Protein AF-A0A061JC88-F1 (afdb_monomer_lite)

Radius of gyration: 30.02 Å; chains: 1; bounding box: 53×42×102 Å

pLDDT: mean 79.92, std 14.41, range [41.28, 93.94]

Structure (mmCIF, N/CA/C/O backbone):
data_AF-A0A061JC88-F1
#
_entry.id   AF-A0A061JC88-F1
#
loop_
_atom_site.group_PDB
_atom_site.id
_atom_site.type_symbol
_atom_site.label_atom_id
_atom_site.label_alt_id
_atom_site.label_comp_id
_atom_site.label_asym_id
_atom_site.label_entity_id
_atom_site.label_seq_id
_atom_site.pdbx_PDB_ins_code
_atom_site.Cartn_x
_atom_site.Cartn_y
_atom_site.Cartn_z
_atom_site.occupancy
_atom_site.B_iso_or_equiv
_atom_site.auth_seq_id
_atom_site.auth_comp_id
_atom_site.auth_asym_id
_atom_site.auth_atom_id
_atom_site.pdbx_PDB_model_num
ATOM 1 N N . MET A 1 1 ? 9.095 -32.090 60.764 1.00 43.19 1 MET A N 1
ATOM 2 C CA . MET A 1 1 ? 9.669 -31.171 59.757 1.00 43.19 1 MET A CA 1
ATOM 3 C C . MET A 1 1 ? 8.637 -30.888 58.646 1.00 43.19 1 MET A C 1
ATOM 5 O O . MET A 1 1 ? 8.897 -31.170 57.491 1.00 43.19 1 MET A O 1
ATOM 9 N N . TYR A 1 2 ? 7.443 -30.370 58.992 1.00 41.28 2 TYR A N 1
ATOM 10 C CA . TYR A 1 2 ? 6.308 -30.170 58.054 1.00 41.28 2 TYR A CA 1
ATOM 11 C C . TYR A 1 2 ? 5.569 -28.825 58.247 1.00 41.28 2 TYR A C 1
ATOM 13 O O . TYR A 1 2 ? 4.474 -28.635 57.737 1.00 41.28 2 TYR A O 1
ATOM 21 N N . ILE A 1 3 ? 6.151 -27.870 58.983 1.00 47.66 3 ILE A N 1
ATOM 22 C CA . ILE A 1 3 ? 5.477 -26.596 59.316 1.00 47.66 3 ILE A CA 1
ATOM 23 C C . ILE A 1 3 ? 5.834 -25.475 58.315 1.00 47.66 3 ILE A C 1
ATOM 25 O O . ILE A 1 3 ? 5.124 -24.483 58.202 1.00 47.66 3 ILE A O 1
ATOM 29 N N . ILE A 1 4 ? 6.880 -25.658 57.500 1.00 47.97 4 ILE A N 1
ATOM 30 C CA . ILE A 1 4 ? 7.385 -24.618 56.583 1.00 47.97 4 ILE A CA 1
ATOM 31 C C . ILE A 1 4 ? 6.576 -24.553 55.264 1.00 47.97 4 ILE A C 1
ATOM 33 O O . ILE A 1 4 ? 6.569 -23.523 54.599 1.00 47.97 4 ILE A O 1
ATOM 37 N N . GLY A 1 5 ? 5.826 -25.606 54.907 1.00 43.72 5 GLY A N 1
ATOM 38 C CA . GLY A 1 5 ? 5.045 -25.664 53.657 1.00 43.72 5 GLY A CA 1
ATOM 39 C C . GLY A 1 5 ? 3.647 -25.029 53.708 1.00 43.72 5 GLY A C 1
ATOM 40 O O . GLY A 1 5 ? 3.072 -24.746 52.663 1.00 43.72 5 GLY A O 1
ATOM 41 N N . LEU A 1 6 ? 3.091 -24.793 54.901 1.00 47.91 6 LEU A N 1
ATOM 42 C CA . LEU A 1 6 ? 1.754 -24.198 55.064 1.00 47.91 6 LEU A CA 1
ATOM 43 C C . LEU A 1 6 ? 1.797 -22.665 55.032 1.00 47.91 6 LEU A C 1
ATOM 45 O O . LEU A 1 6 ? 0.878 -22.031 54.521 1.00 47.91 6 LEU A O 1
ATOM 49 N N . ALA A 1 7 ? 2.890 -22.065 55.510 1.00 50.66 7 ALA A N 1
ATOM 50 C CA . ALA A 1 7 ? 3.066 -20.616 55.492 1.00 50.66 7 ALA A CA 1
ATOM 51 C C . ALA A 1 7 ? 3.197 -20.070 54.058 1.00 50.66 7 ALA A C 1
ATOM 53 O O . ALA A 1 7 ? 2.579 -19.063 53.723 1.00 50.66 7 ALA A O 1
ATOM 54 N N . SER A 1 8 ? 3.929 -20.760 53.178 1.00 54.34 8 SER A N 1
ATOM 55 C CA . SER A 1 8 ? 4.152 -20.337 51.787 1.00 54.34 8 SER A CA 1
ATOM 56 C C . SER A 1 8 ? 2.875 -20.323 50.937 1.00 54.34 8 SER A C 1
ATOM 58 O O . SER A 1 8 ? 2.708 -19.428 50.108 1.00 54.34 8 SER A O 1
ATOM 60 N N . GLY A 1 9 ? 1.940 -21.250 51.175 1.00 55.25 9 GLY A N 1
ATOM 61 C CA . GLY A 1 9 ? 0.639 -21.268 50.499 1.00 55.25 9 GLY A CA 1
ATOM 62 C C . GLY A 1 9 ? -0.254 -20.084 50.882 1.00 55.25 9 GLY A C 1
ATOM 63 O O . GLY A 1 9 ? -0.901 -19.496 50.018 1.00 55.25 9 GLY A O 1
ATOM 64 N N . VAL A 1 10 ? -0.234 -19.680 52.157 1.00 59.97 10 VAL A N 1
ATOM 65 C CA . VAL A 1 10 ? -1.029 -18.544 52.653 1.00 59.97 10 VAL A CA 1
ATOM 66 C C . VAL A 1 10 ? -0.502 -17.221 52.098 1.00 59.97 10 VAL A C 1
ATOM 68 O O . VAL A 1 10 ? -1.306 -16.393 51.683 1.00 59.97 10 VAL A O 1
ATOM 71 N N . TYR A 1 11 ? 0.819 -17.033 51.996 1.00 58.44 11 TYR A N 1
ATOM 72 C CA . TYR A 1 11 ? 1.397 -15.823 51.390 1.00 58.44 11 TYR A CA 1
ATOM 73 C C . TYR A 1 11 ? 1.114 -15.707 49.886 1.00 58.44 11 TYR A C 1
ATOM 75 O O . TYR A 1 11 ? 0.865 -14.603 49.404 1.00 58.44 11 TYR A O 1
ATOM 83 N N . LEU A 1 12 ? 1.098 -16.826 49.152 1.00 57.00 12 LEU A N 1
ATOM 84 C CA . LEU A 1 12 ? 0.707 -16.850 47.737 1.00 57.00 12 LEU A CA 1
ATOM 85 C C . LEU A 1 12 ? -0.779 -16.525 47.548 1.00 57.00 12 LEU A C 1
ATOM 87 O O . LEU A 1 12 ? -1.127 -15.753 46.658 1.00 57.00 12 LEU A O 1
ATOM 91 N N . PHE A 1 13 ? -1.651 -17.054 48.410 1.00 62.72 13 PHE A N 1
ATOM 92 C CA . PHE A 1 13 ? -3.080 -16.740 48.370 1.00 62.72 13 PHE A CA 1
ATOM 93 C C . PHE A 1 13 ? -3.366 -15.289 48.762 1.00 62.72 13 PHE A C 1
ATOM 95 O O . PHE A 1 13 ? -4.185 -14.636 48.119 1.00 62.72 13 PHE A O 1
ATOM 102 N N . LEU A 1 14 ? -2.669 -14.759 49.773 1.00 63.00 14 LEU A N 1
ATOM 103 C CA . LEU A 1 14 ? -2.810 -13.364 50.181 1.00 63.00 14 LEU A CA 1
ATOM 104 C C . LEU A 1 14 ? -2.324 -12.423 49.076 1.00 63.00 14 LEU A C 1
ATOM 106 O O . LEU A 1 14 ? -3.003 -11.444 48.786 1.00 63.00 14 LEU A O 1
ATOM 110 N N . SER A 1 15 ? -1.187 -12.714 48.431 1.00 63.56 15 SER A N 1
ATOM 111 C CA . SER A 1 15 ? -0.674 -11.856 47.358 1.00 63.56 15 SER A CA 1
ATOM 112 C C . SER A 1 15 ? -1.595 -11.873 46.138 1.00 63.56 15 SER A C 1
ATOM 114 O O . SER A 1 15 ? -1.904 -10.804 45.620 1.00 63.56 15 SER A O 1
ATOM 116 N N . LEU A 1 16 ? -2.130 -13.039 45.750 1.00 61.75 16 LEU A N 1
ATOM 117 C CA . LEU A 1 16 ? -3.143 -13.160 44.697 1.00 61.75 16 LEU A CA 1
ATOM 118 C C . LEU A 1 16 ? -4.439 -12.428 45.057 1.00 61.75 16 LEU A C 1
ATOM 120 O O . LEU A 1 16 ? -5.010 -11.752 44.204 1.00 61.75 16 LEU A O 1
ATOM 124 N N . PHE A 1 17 ? -4.881 -12.508 46.313 1.00 70.44 17 PHE A N 1
ATOM 125 C CA . PHE A 1 17 ? -6.069 -11.806 46.789 1.00 70.44 17 PHE A CA 1
ATOM 126 C C . PHE A 1 17 ? -5.868 -10.289 46.787 1.00 70.44 17 PHE A C 1
ATOM 128 O O . PHE A 1 17 ? -6.716 -9.575 46.269 1.00 70.44 17 PHE A O 1
ATOM 135 N N . PHE A 1 18 ? -4.734 -9.777 47.274 1.00 66.69 18 PHE A N 1
ATOM 136 C CA . PHE A 1 18 ? -4.415 -8.347 47.205 1.00 66.69 18 PHE A CA 1
ATOM 137 C C . PHE A 1 18 ? -4.214 -7.863 45.766 1.00 66.69 18 PHE A C 1
ATOM 139 O O . PHE A 1 18 ? -4.589 -6.734 45.455 1.00 66.69 18 PHE A O 1
ATOM 146 N N . PHE A 1 19 ? -3.688 -8.706 44.873 1.00 59.06 19 PHE A N 1
ATOM 147 C CA . PHE A 1 19 ? -3.575 -8.383 43.453 1.00 59.06 19 PHE A CA 1
ATOM 148 C C . PHE A 1 19 ? -4.954 -8.312 42.791 1.00 59.06 19 PHE A C 1
ATOM 150 O O . PHE A 1 19 ? -5.236 -7.341 42.101 1.00 59.06 19 PHE A O 1
ATOM 157 N N . LEU A 1 20 ? -5.845 -9.272 43.060 1.00 59.00 20 LEU A N 1
ATOM 158 C CA . LEU A 1 20 ? -7.227 -9.279 42.569 1.00 59.00 20 LEU A CA 1
ATOM 159 C C . LEU A 1 20 ? -8.057 -8.138 43.159 1.00 59.00 20 LEU A C 1
ATOM 161 O O . LEU A 1 20 ? -8.782 -7.472 42.432 1.00 59.00 20 LEU A O 1
ATOM 165 N N . VAL A 1 21 ? -7.926 -7.864 44.455 1.00 61.84 21 VAL A N 1
ATOM 166 C CA . VAL A 1 21 ? -8.624 -6.770 45.140 1.00 61.84 21 VAL A CA 1
ATOM 167 C C . VAL A 1 21 ? -8.090 -5.420 44.675 1.00 61.84 21 VAL A C 1
ATOM 169 O O . VAL A 1 21 ? -8.886 -4.529 44.414 1.00 61.84 21 VAL A O 1
ATOM 172 N N . GLY A 1 22 ? -6.779 -5.275 44.474 1.00 58.00 22 GLY A N 1
ATOM 173 C CA . GLY A 1 22 ? -6.172 -4.091 43.864 1.00 58.00 22 GLY A CA 1
ATOM 174 C C . GLY A 1 22 ? -6.575 -3.906 42.399 1.00 58.00 22 GLY A C 1
ATOM 175 O O . GLY A 1 22 ? -6.801 -2.776 41.972 1.00 58.00 22 GLY A O 1
ATOM 176 N N . PHE A 1 23 ? -6.735 -4.997 41.644 1.00 53.97 23 PHE A N 1
ATOM 177 C CA . PHE A 1 23 ? -7.259 -4.985 40.278 1.00 53.97 23 PHE A CA 1
ATOM 178 C C . PHE A 1 23 ? -8.733 -4.551 40.269 1.00 53.97 23 PHE A C 1
ATOM 180 O O . PHE A 1 23 ? -9.086 -3.619 39.553 1.00 53.97 23 PHE A O 1
ATOM 187 N N . CYS A 1 24 ? -9.568 -5.110 41.148 1.00 52.38 24 CYS A N 1
ATOM 188 C CA . CYS A 1 24 ? -10.972 -4.726 41.321 1.00 52.38 24 CYS A CA 1
ATOM 189 C C . CYS A 1 24 ? -11.144 -3.283 41.837 1.00 52.38 24 CYS A C 1
ATOM 191 O O . CYS A 1 24 ? -12.037 -2.576 41.377 1.00 52.38 24 CYS A O 1
ATOM 193 N N . LEU A 1 25 ? -10.282 -2.813 42.747 1.00 50.31 25 LEU A N 1
ATOM 194 C CA . LEU A 1 25 ? -10.295 -1.437 43.266 1.00 50.31 25 LEU A CA 1
ATOM 195 C C . LEU A 1 25 ? -9.757 -0.423 42.250 1.00 50.31 25 LEU A C 1
ATOM 197 O O . LEU A 1 25 ? -10.291 0.680 42.176 1.00 50.31 25 LEU A O 1
ATOM 201 N N . ARG A 1 26 ? -8.775 -0.784 41.409 1.00 47.25 26 ARG A N 1
ATOM 202 C CA . ARG A 1 26 ? -8.377 0.040 40.249 1.00 47.25 26 ARG A CA 1
ATOM 203 C C . ARG A 1 26 ? -9.469 0.101 39.183 1.00 47.25 26 ARG A C 1
ATOM 205 O O . ARG A 1 26 ? -9.654 1.153 38.583 1.00 47.25 26 ARG A O 1
ATOM 212 N N . PHE A 1 27 ? -10.235 -0.974 39.000 1.00 46.28 27 PHE A N 1
ATOM 213 C CA . PHE A 1 27 ? -11.439 -0.983 38.159 1.00 46.28 27 PHE A CA 1
ATOM 214 C C . PHE A 1 27 ? -12.581 -0.116 38.719 1.00 46.28 27 PHE A C 1
ATOM 216 O O . PHE A 1 27 ? -13.494 0.265 37.983 1.00 46.28 27 PHE A O 1
ATOM 223 N N . ALA A 1 28 ? -12.528 0.223 40.009 1.00 43.06 28 ALA A N 1
ATOM 224 C CA . ALA A 1 28 ? -13.534 1.010 40.709 1.00 43.06 28 ALA A CA 1
ATOM 225 C C . ALA A 1 28 ? -13.230 2.518 40.754 1.00 43.06 28 ALA A C 1
ATOM 227 O O . ALA A 1 28 ? -13.843 3.233 41.549 1.00 43.06 28 ALA A O 1
ATOM 228 N N . VAL A 1 29 ? -12.372 3.046 39.867 1.00 46.41 29 VAL A N 1
ATOM 229 C CA . VAL A 1 29 ? -12.460 4.465 39.474 1.00 46.41 29 VAL A CA 1
ATOM 230 C C . VAL A 1 29 ? -13.735 4.612 38.643 1.00 46.41 29 VAL A C 1
ATOM 232 O O . VAL A 1 29 ? -13.762 4.562 37.413 1.00 46.41 29 VAL A O 1
ATOM 235 N N . ARG A 1 30 ? -14.856 4.649 39.359 1.00 49.19 30 ARG A N 1
ATOM 236 C CA . ARG A 1 30 ? -16.201 4.689 38.808 1.00 49.19 30 ARG A CA 1
ATOM 237 C C . ARG A 1 30 ? -16.4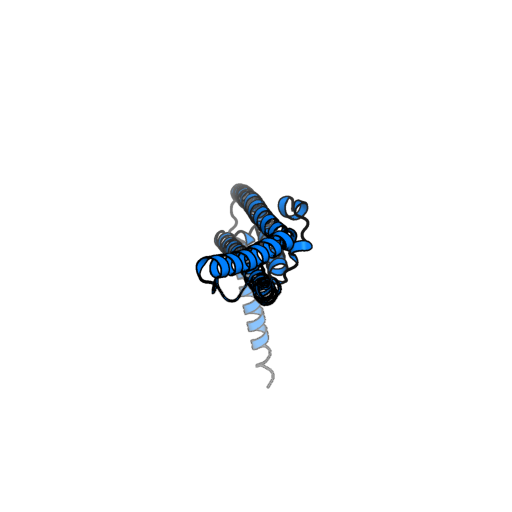46 6.111 38.323 1.00 49.19 30 ARG A C 1
ATOM 239 O O . ARG A 1 30 ? -16.907 6.953 39.086 1.00 49.19 30 ARG A O 1
ATOM 246 N N . MET A 1 31 ? -16.111 6.374 37.058 1.00 54.50 31 MET A N 1
ATOM 247 C CA . MET A 1 31 ? -16.654 7.544 36.368 1.00 54.50 31 MET A CA 1
ATOM 248 C C . MET A 1 31 ? -18.188 7.512 36.502 1.00 54.50 31 MET A C 1
ATOM 250 O O . MET A 1 31 ? -18.773 6.427 36.368 1.00 54.50 31 MET A O 1
ATOM 254 N N . PRO A 1 32 ? -18.835 8.648 36.817 1.00 65.31 32 PRO A N 1
ATOM 255 C CA . PRO A 1 32 ? -20.290 8.736 36.877 1.00 65.31 32 PRO A CA 1
ATOM 256 C C . PRO A 1 32 ? -20.901 8.246 35.556 1.00 65.31 32 PRO A C 1
ATOM 258 O O . PRO A 1 32 ? -20.281 8.361 34.497 1.00 65.31 32 PRO A O 1
ATOM 261 N N . SER A 1 33 ? -22.091 7.642 35.622 1.00 66.81 33 SER A N 1
ATOM 262 C CA . SER A 1 33 ? -22.736 6.960 34.484 1.00 66.81 33 SER A CA 1
ATOM 263 C C . SER A 1 33 ? -22.837 7.835 33.234 1.00 66.81 33 SER A C 1
ATOM 265 O O . SER A 1 33 ? -22.581 7.341 32.139 1.00 66.81 33 SER A O 1
ATOM 267 N N . ASP A 1 34 ? -23.095 9.130 33.412 1.00 72.31 34 ASP A N 1
ATOM 268 C CA . ASP A 1 34 ? -23.234 10.088 32.312 1.00 72.31 34 ASP A CA 1
ATOM 269 C C . ASP A 1 34 ? -21.893 10.340 31.598 1.00 72.31 34 ASP A C 1
ATOM 271 O O . ASP A 1 34 ? -21.828 10.318 30.371 1.00 72.31 34 ASP A O 1
ATOM 275 N N . GLN A 1 35 ? -20.786 10.446 32.347 1.00 75.69 35 GLN A N 1
ATOM 276 C CA . GLN A 1 35 ? -19.439 10.602 31.774 1.00 75.69 35 GLN A CA 1
ATOM 277 C C . GLN A 1 35 ? -18.936 9.333 31.078 1.00 75.69 35 GLN A C 1
ATOM 279 O O . GLN A 1 35 ? -18.163 9.416 30.126 1.00 75.69 35 GLN A O 1
ATOM 284 N N . ARG A 1 36 ? -19.359 8.143 31.530 1.00 75.88 36 ARG A N 1
ATOM 285 C CA . ARG A 1 36 ? -19.028 6.890 30.830 1.00 75.88 36 ARG A CA 1
ATOM 286 C C . ARG A 1 36 ? -19.688 6.817 29.462 1.00 75.88 36 ARG A C 1
ATOM 288 O O . ARG A 1 36 ? -19.053 6.356 28.520 1.00 75.88 36 ARG A O 1
ATOM 295 N N . GLN A 1 37 ? -20.939 7.256 29.362 1.00 82.81 37 GLN A N 1
ATOM 296 C CA . GLN A 1 37 ? -21.675 7.229 28.104 1.00 82.81 37 GLN A CA 1
ATOM 297 C C . GLN A 1 37 ? -21.112 8.253 27.110 1.00 82.81 37 GLN A C 1
ATOM 299 O O . GLN A 1 37 ? -20.916 7.923 25.944 1.00 82.81 37 GLN A O 1
ATOM 304 N N . GLU A 1 38 ? -20.758 9.449 27.585 1.00 85.00 38 GLU A N 1
ATOM 305 C CA . GLU A 1 38 ? -20.092 10.477 26.777 1.00 85.00 38 GLU A CA 1
ATOM 306 C C . GLU A 1 38 ? -18.700 10.021 26.299 1.00 85.00 38 GLU A C 1
ATOM 308 O O . GLU A 1 38 ? -18.367 10.143 25.121 1.00 85.00 38 GLU A O 1
ATOM 313 N N . PHE A 1 39 ? -17.905 9.402 27.180 1.00 83.81 39 PHE A N 1
ATOM 314 C CA . PHE A 1 39 ? -16.600 8.846 26.814 1.00 83.81 39 PHE A CA 1
ATOM 315 C C . PHE A 1 39 ? -16.709 7.679 25.819 1.00 83.81 39 PHE A C 1
ATOM 317 O O . PHE A 1 39 ? -15.932 7.609 24.870 1.00 83.81 39 PHE A O 1
ATOM 324 N N . SER A 1 40 ? -17.683 6.783 25.998 1.00 85.38 40 SER A N 1
ATOM 325 C CA . SER A 1 40 ? -17.972 5.689 25.060 1.00 85.38 40 SER A CA 1
ATOM 326 C C . SER A 1 40 ? -18.321 6.220 23.666 1.00 85.38 40 SER A C 1
ATOM 328 O O . SER A 1 40 ? -17.749 5.772 22.670 1.00 85.38 40 SER A O 1
ATOM 330 N N . GLN A 1 41 ? -19.182 7.242 23.589 1.00 88.81 41 GLN A N 1
ATOM 331 C CA . GLN A 1 41 ? -19.523 7.902 22.326 1.00 88.81 41 GLN A CA 1
ATOM 332 C C . GLN A 1 41 ? -18.304 8.560 21.675 1.00 88.81 41 GLN A C 1
ATOM 334 O O . GLN A 1 41 ? -18.086 8.389 20.477 1.00 88.81 41 GLN A O 1
ATOM 339 N N . TYR A 1 42 ? -17.472 9.244 22.463 1.00 87.44 42 TYR A N 1
ATOM 340 C CA . TYR A 1 42 ? -16.231 9.849 21.981 1.00 87.44 42 TYR A CA 1
ATOM 341 C C . TYR A 1 42 ? -15.257 8.810 21.399 1.00 87.44 42 TYR A C 1
ATOM 343 O O . TYR A 1 42 ? -14.734 8.990 20.297 1.00 87.44 42 TYR A O 1
ATOM 351 N N . VAL A 1 43 ? -15.042 7.691 22.101 1.00 87.19 43 VAL A N 1
ATOM 352 C CA . VAL A 1 43 ? -14.189 6.590 21.622 1.00 87.19 43 VAL A CA 1
ATOM 353 C C . VAL A 1 43 ? -14.777 5.958 20.358 1.00 87.19 43 VAL A C 1
ATOM 355 O O . VAL A 1 43 ? -14.039 5.712 19.406 1.00 87.19 43 VAL A O 1
ATOM 358 N N . SER A 1 44 ? -16.097 5.762 20.306 1.00 88.38 44 SER A N 1
ATOM 359 C CA . SER A 1 44 ? -16.803 5.247 19.127 1.00 88.38 44 SER A CA 1
ATOM 360 C C . SER A 1 44 ? -16.616 6.146 17.899 1.00 88.38 44 SER A C 1
ATOM 362 O O . SER A 1 44 ? -16.316 5.663 16.803 1.00 88.38 44 SER A O 1
ATOM 364 N N . GLU A 1 45 ? -16.724 7.465 18.072 1.00 89.81 45 GLU A N 1
ATOM 365 C CA . GLU A 1 45 ? -16.556 8.426 16.983 1.00 89.81 45 GLU A CA 1
ATOM 366 C C . GLU A 1 45 ? -15.115 8.444 16.454 1.00 89.81 45 GLU A C 1
ATOM 368 O O . GLU A 1 45 ? -14.898 8.356 15.239 1.00 89.81 45 GLU A O 1
ATOM 373 N N . ILE A 1 46 ? -14.124 8.463 17.353 1.00 88.94 46 ILE A N 1
ATOM 374 C CA . ILE A 1 46 ? -12.708 8.335 16.980 1.00 88.94 46 ILE A CA 1
ATOM 375 C C . ILE A 1 46 ? -12.470 7.024 16.239 1.00 88.94 46 ILE A C 1
ATOM 377 O O . ILE A 1 46 ? -11.789 7.015 15.211 1.00 88.94 46 ILE A O 1
ATOM 381 N N . GLY A 1 47 ? -13.048 5.928 16.727 1.00 86.69 47 GLY A N 1
ATOM 382 C CA . GLY A 1 47 ? -12.977 4.628 16.078 1.00 86.69 47 GLY A CA 1
ATOM 383 C C . GLY A 1 47 ? -13.481 4.637 14.664 1.00 86.69 47 GLY A C 1
ATOM 384 O O . GLY A 1 47 ? -12.779 4.175 13.764 1.00 86.69 47 GLY A O 1
ATOM 385 N N . ARG A 1 48 ? -14.636 5.252 14.433 1.00 88.50 48 ARG A N 1
ATOM 386 C CA . ARG A 1 48 ? -15.187 5.371 13.088 1.00 88.50 48 ARG A CA 1
ATOM 387 C C . ARG A 1 48 ? -14.241 6.122 12.153 1.00 88.50 48 ARG A C 1
ATOM 389 O O . ARG A 1 48 ? -13.990 5.666 11.038 1.00 88.50 48 ARG A O 1
ATOM 396 N N . VAL A 1 49 ? -13.689 7.252 12.597 1.00 90.31 49 VAL A N 1
ATOM 397 C CA . VAL A 1 49 ? -12.770 8.064 11.780 1.00 90.31 49 VAL A CA 1
ATOM 398 C C . VAL A 1 49 ? -11.466 7.315 11.495 1.00 90.31 49 VAL A C 1
ATOM 400 O O . VAL A 1 49 ? -11.014 7.283 10.349 1.00 90.31 49 VAL A O 1
ATOM 403 N N . GLN A 1 50 ? -10.876 6.672 12.506 1.00 90.12 50 GLN A N 1
ATOM 404 C CA . GLN A 1 50 ? -9.647 5.893 12.343 1.00 90.12 50 GLN A CA 1
ATOM 405 C C . GLN A 1 50 ? -9.853 4.701 11.405 1.00 90.12 50 GLN A C 1
ATOM 407 O O . GLN A 1 50 ? -9.029 4.482 10.518 1.00 90.12 50 GLN A O 1
ATOM 412 N N . ARG A 1 51 ? -10.966 3.967 11.540 1.00 88.50 51 ARG A N 1
ATOM 413 C CA . ARG A 1 51 ? -11.295 2.830 10.667 1.00 88.50 51 ARG A CA 1
ATOM 414 C C . ARG A 1 51 ? -11.449 3.255 9.213 1.00 88.50 51 ARG A C 1
ATOM 416 O O . ARG A 1 51 ? -10.851 2.629 8.341 1.00 88.50 51 ARG A O 1
ATOM 423 N N . LEU A 1 52 ? -12.162 4.354 8.950 1.00 90.31 52 LEU A N 1
ATOM 424 C CA . LEU A 1 52 ? -12.286 4.917 7.601 1.00 90.31 52 LEU A CA 1
ATOM 425 C C . LEU A 1 52 ? -10.919 5.291 7.019 1.00 90.31 52 LEU A C 1
ATOM 427 O O . LEU A 1 52 ? -10.593 4.884 5.904 1.00 90.31 52 LEU A O 1
ATOM 431 N N . HIS A 1 53 ? -10.090 6.000 7.788 1.00 91.44 53 HIS A N 1
ATOM 432 C CA . HIS A 1 53 ? -8.771 6.417 7.317 1.00 91.44 53 HIS A CA 1
ATOM 433 C C . HIS A 1 53 ? -7.840 5.224 7.048 1.00 91.44 53 HIS A C 1
ATOM 435 O O . HIS A 1 53 ? -7.149 5.201 6.027 1.00 91.44 53 HIS A O 1
ATOM 441 N N . VAL A 1 54 ? -7.836 4.210 7.919 1.00 90.50 54 VAL A N 1
ATOM 442 C CA . VAL A 1 54 ? -7.066 2.975 7.713 1.00 90.50 54 VAL A CA 1
ATOM 443 C C . VAL A 1 54 ? -7.578 2.225 6.479 1.00 90.50 54 VAL A C 1
ATOM 445 O O . VAL A 1 54 ? -6.773 1.849 5.626 1.00 90.50 54 VAL A O 1
ATOM 448 N N . ALA A 1 55 ? -8.896 2.068 6.328 1.00 90.25 55 ALA A N 1
ATOM 449 C CA . ALA A 1 55 ? -9.501 1.389 5.185 1.00 90.25 55 ALA A CA 1
ATOM 450 C C . ALA A 1 55 ? -9.122 2.051 3.851 1.00 90.25 55 ALA A C 1
ATOM 452 O O . ALA A 1 55 ? -8.704 1.354 2.927 1.00 90.25 55 ALA A O 1
ATOM 453 N N . ASP A 1 56 ? -9.176 3.383 3.766 1.00 91.44 56 ASP A N 1
ATOM 454 C CA . ASP A 1 56 ? -8.790 4.128 2.560 1.00 91.44 56 ASP A CA 1
ATOM 455 C C . ASP A 1 56 ? -7.326 3.886 2.182 1.00 91.44 56 ASP A C 1
ATOM 457 O O . ASP A 1 56 ? -6.978 3.717 1.012 1.00 91.44 56 ASP A O 1
ATOM 461 N N . ARG A 1 57 ? -6.432 3.831 3.173 1.00 90.88 57 ARG A N 1
ATOM 462 C CA . ARG A 1 57 ? -5.003 3.597 2.933 1.00 90.88 57 ARG A CA 1
ATOM 463 C C . ARG A 1 57 ? -4.725 2.169 2.482 1.00 90.88 57 ARG A C 1
ATOM 465 O O . ARG A 1 57 ? -3.901 1.974 1.586 1.00 90.88 57 ARG A O 1
ATOM 472 N N . ILE A 1 58 ? -5.420 1.191 3.060 1.00 90.25 58 ILE A N 1
ATOM 473 C CA . ILE A 1 58 ? -5.330 -0.210 2.639 1.00 90.25 58 ILE A CA 1
ATOM 474 C C . ILE A 1 58 ? -5.905 -0.375 1.226 1.00 90.25 58 ILE A C 1
ATOM 476 O O . ILE A 1 58 ? -5.309 -1.078 0.414 1.00 90.25 58 ILE A O 1
ATOM 480 N N . GLU A 1 59 ? -6.986 0.328 0.874 1.00 90.31 59 GLU A N 1
ATOM 481 C CA . GLU A 1 59 ? -7.536 0.333 -0.489 1.00 90.31 59 GLU A CA 1
ATOM 482 C C . GLU A 1 59 ? -6.522 0.884 -1.503 1.00 90.31 59 GLU A C 1
ATOM 484 O O . GLU A 1 59 ? -6.305 0.296 -2.565 1.00 90.31 59 GLU A O 1
ATOM 489 N N . VAL A 1 60 ? -5.826 1.975 -1.165 1.00 90.12 60 VAL A N 1
ATOM 490 C CA . VAL A 1 60 ? -4.746 2.526 -2.000 1.00 90.12 60 VAL A CA 1
ATOM 491 C C . VAL A 1 60 ? -3.600 1.521 -2.166 1.00 90.12 60 VAL A C 1
ATOM 493 O O . VAL A 1 60 ? -3.074 1.377 -3.274 1.00 90.12 60 VAL A O 1
ATOM 496 N N . LEU A 1 61 ? -3.218 0.812 -1.100 1.00 89.88 61 LEU A N 1
ATOM 497 C CA . LEU A 1 61 ? -2.192 -0.232 -1.154 1.00 89.88 61 LEU A CA 1
ATOM 498 C C . LEU A 1 61 ? -2.626 -1.408 -2.045 1.00 89.88 61 LEU A C 1
ATOM 500 O O . LEU A 1 61 ? -1.852 -1.852 -2.894 1.00 89.88 61 LEU A O 1
ATOM 504 N N . ALA A 1 62 ? -3.870 -1.866 -1.920 1.00 87.56 62 ALA A N 1
ATOM 505 C CA . ALA A 1 62 ? -4.425 -2.921 -2.763 1.00 87.56 62 ALA A CA 1
ATOM 506 C C . ALA A 1 62 ? -4.507 -2.491 -4.236 1.00 87.56 62 ALA A C 1
ATOM 508 O O . ALA A 1 62 ? -4.130 -3.246 -5.135 1.00 87.56 62 ALA A O 1
ATOM 509 N N . ARG A 1 63 ? -4.902 -1.239 -4.505 1.00 88.06 63 ARG A N 1
ATOM 510 C CA . ARG A 1 63 ? -4.878 -0.676 -5.860 1.00 88.06 63 ARG A CA 1
ATOM 511 C C . ARG A 1 63 ? -3.454 -0.648 -6.416 1.00 88.06 63 ARG A C 1
ATOM 513 O O . ARG A 1 63 ? -3.252 -1.042 -7.562 1.00 88.06 63 ARG A O 1
ATOM 520 N N . HIS A 1 64 ? -2.460 -0.255 -5.617 1.00 87.62 64 HIS A N 1
ATOM 521 C CA . HIS A 1 64 ? -1.056 -0.303 -6.029 1.00 87.62 64 HIS A CA 1
ATOM 522 C C . HIS A 1 64 ? -0.626 -1.720 -6.441 1.00 87.62 64 HIS A C 1
ATOM 524 O O . HIS A 1 64 ? -0.010 -1.868 -7.498 1.00 87.62 64 HIS A O 1
ATOM 530 N N . GLN A 1 65 ? -1.022 -2.746 -5.678 1.00 85.50 65 GLN A N 1
ATOM 531 C CA . GLN A 1 65 ? -0.753 -4.145 -6.023 1.00 85.50 65 GLN A CA 1
ATOM 532 C C . GLN A 1 65 ? -1.451 -4.576 -7.325 1.00 85.50 65 GLN A C 1
ATOM 534 O O . GLN A 1 65 ? -0.852 -5.243 -8.167 1.00 85.50 65 GLN A O 1
ATOM 539 N N . SER A 1 66 ? -2.695 -4.140 -7.545 1.00 85.62 66 SER A N 1
ATOM 540 C CA . SER A 1 66 ? -3.439 -4.449 -8.777 1.00 85.62 66 SER A CA 1
ATOM 541 C C . SER A 1 66 ? -2.856 -3.781 -10.033 1.00 85.62 66 SER A C 1
ATOM 543 O O . SER A 1 66 ? -3.025 -4.274 -11.147 1.00 85.62 66 SER A O 1
ATOM 545 N N . CYS A 1 67 ? -2.128 -2.671 -9.876 1.00 86.94 67 CYS A N 1
ATOM 546 C CA . CYS A 1 67 ? -1.586 -1.883 -10.983 1.00 86.94 67 CYS A CA 1
ATOM 547 C C . CYS A 1 67 ? -0.140 -2.247 -11.367 1.00 86.94 67 CYS A C 1
ATOM 549 O O . CYS A 1 67 ? 0.504 -1.459 -12.064 1.00 86.94 67 CYS A O 1
ATOM 551 N N . ALA A 1 68 ? 0.367 -3.421 -10.974 1.00 88.56 68 ALA A N 1
ATOM 552 C CA . ALA A 1 68 ? 1.732 -3.880 -11.266 1.00 88.56 68 ALA A CA 1
ATOM 553 C C . ALA A 1 68 ? 2.136 -3.721 -12.748 1.00 88.56 68 ALA A C 1
ATOM 555 O O . ALA A 1 68 ? 3.250 -3.299 -13.061 1.00 88.56 68 ALA A O 1
ATOM 556 N N . TRP A 1 69 ? 1.193 -3.957 -13.666 1.00 89.19 69 TRP A N 1
ATOM 557 C CA . TRP A 1 69 ? 1.415 -3.846 -15.110 1.00 89.19 69 TRP A CA 1
ATOM 558 C C . TRP A 1 69 ? 1.862 -2.450 -15.574 1.00 89.19 69 TRP A C 1
ATOM 560 O O . TRP A 1 69 ? 2.725 -2.328 -16.443 1.00 89.19 69 TRP A O 1
ATOM 570 N N . HIS A 1 70 ? 1.334 -1.385 -14.964 1.00 90.12 70 HIS A N 1
ATOM 571 C CA . HIS A 1 70 ? 1.705 -0.011 -15.317 1.00 90.12 70 HIS A CA 1
ATOM 572 C C . HIS A 1 70 ? 3.163 0.287 -14.950 1.00 90.12 70 HIS A C 1
ATOM 574 O O . HIS A 1 70 ? 3.872 0.947 -15.709 1.00 90.12 70 HIS A O 1
ATOM 580 N N . TYR A 1 71 ? 3.627 -0.238 -13.812 1.00 89.12 71 TYR A N 1
ATOM 581 C CA . TYR A 1 71 ? 5.025 -0.121 -13.394 1.00 89.12 71 TYR A CA 1
ATOM 582 C C . TYR A 1 71 ? 5.947 -0.896 -14.329 1.00 89.12 71 TYR A C 1
ATOM 584 O O . TYR A 1 71 ? 6.995 -0.383 -14.712 1.00 89.12 71 TYR A O 1
ATOM 592 N N . PHE A 1 72 ? 5.540 -2.098 -14.737 1.00 91.69 72 PHE A N 1
ATOM 593 C CA . PHE A 1 72 ? 6.308 -2.916 -15.670 1.00 91.69 72 PHE A CA 1
ATOM 594 C C . PHE A 1 72 ? 6.512 -2.202 -17.010 1.00 91.69 72 PHE A C 1
ATOM 596 O O . PHE A 1 72 ? 7.650 -1.987 -17.434 1.00 91.69 72 PHE A O 1
ATOM 603 N N . LEU A 1 73 ? 5.416 -1.767 -17.641 1.00 93.81 73 LEU A N 1
ATOM 604 C CA . LEU A 1 73 ? 5.477 -1.050 -18.912 1.00 93.81 73 LEU A CA 1
ATOM 605 C C . LEU A 1 73 ? 6.281 0.247 -18.795 1.00 93.81 73 LEU A C 1
ATOM 607 O O . LEU A 1 73 ? 7.111 0.522 -19.656 1.00 93.81 73 LEU A O 1
ATOM 611 N N . GLY A 1 74 ? 6.081 1.016 -17.722 1.00 91.75 74 GLY A N 1
ATOM 612 C CA . GLY A 1 74 ? 6.814 2.258 -17.488 1.00 91.75 74 GLY A CA 1
ATOM 613 C C . GLY A 1 74 ? 8.323 2.041 -17.366 1.00 91.75 74 GLY A C 1
ATOM 614 O O . GLY A 1 74 ? 9.093 2.726 -18.035 1.00 91.75 74 GLY A O 1
ATOM 615 N N . CYS A 1 75 ? 8.760 1.065 -16.565 1.00 92.56 75 CYS A N 1
ATOM 616 C CA . CYS A 1 75 ? 10.181 0.779 -16.363 1.00 92.56 75 CYS A CA 1
ATOM 617 C C . CYS A 1 75 ? 10.862 0.242 -17.630 1.00 92.56 75 CYS A C 1
ATOM 619 O O . CYS A 1 75 ? 11.968 0.679 -17.948 1.00 92.56 75 CYS A O 1
ATOM 621 N N . VAL A 1 76 ? 10.203 -0.652 -18.377 1.00 93.69 76 VAL A N 1
ATOM 622 C CA . VAL A 1 76 ? 10.739 -1.199 -19.637 1.00 93.69 76 VAL A CA 1
ATOM 623 C C . VAL A 1 76 ? 10.761 -0.140 -20.742 1.00 93.69 76 VAL A C 1
ATOM 625 O O . VAL A 1 76 ? 11.755 -0.014 -21.459 1.00 93.69 76 VAL A O 1
ATOM 628 N N . ALA A 1 77 ? 9.703 0.663 -20.878 1.00 92.75 77 ALA A N 1
ATOM 629 C CA . ALA A 1 77 ? 9.677 1.761 -21.843 1.00 92.75 77 ALA A CA 1
ATOM 630 C C . ALA A 1 77 ? 10.747 2.812 -21.512 1.00 92.75 77 ALA A C 1
ATOM 632 O O . ALA A 1 77 ? 11.454 3.277 -22.401 1.00 92.75 77 ALA A O 1
ATOM 633 N N . PHE A 1 78 ? 10.922 3.147 -20.231 1.00 93.44 78 PHE A N 1
ATOM 634 C CA . PHE A 1 78 ? 11.939 4.095 -19.788 1.00 93.44 78 PHE A CA 1
ATOM 635 C C . PHE A 1 78 ? 13.363 3.597 -20.063 1.00 93.44 78 PHE A C 1
ATOM 637 O O . PHE A 1 78 ? 14.177 4.339 -20.617 1.00 93.44 78 PHE A O 1
ATOM 644 N N . SER A 1 79 ? 13.682 2.345 -19.722 1.00 92.62 79 SER A N 1
ATOM 645 C CA . SER A 1 79 ? 15.018 1.782 -19.953 1.00 92.62 79 SER A CA 1
ATOM 646 C C . SER A 1 79 ? 15.342 1.653 -21.445 1.00 92.62 79 SER A C 1
ATOM 648 O O . SER A 1 79 ? 16.437 2.001 -21.879 1.00 92.62 79 SER A O 1
ATOM 650 N N . THR A 1 80 ? 14.385 1.217 -22.263 1.00 90.94 80 THR A N 1
ATOM 651 C CA . THR A 1 80 ? 14.577 1.102 -23.717 1.00 90.94 80 THR A CA 1
ATOM 652 C C . THR A 1 80 ? 14.696 2.467 -24.391 1.00 90.94 80 THR A C 1
ATOM 654 O O . THR A 1 80 ? 15.614 2.671 -25.187 1.00 90.94 80 THR A O 1
ATOM 657 N N . ALA A 1 81 ? 13.833 3.426 -24.042 1.00 91.62 81 ALA A N 1
ATOM 658 C CA . ALA A 1 81 ? 13.874 4.773 -24.600 1.00 91.62 81 ALA A CA 1
ATOM 659 C C . ALA A 1 81 ? 15.154 5.518 -24.203 1.00 91.62 81 ALA A C 1
ATOM 661 O O . ALA A 1 81 ? 15.787 6.127 -25.063 1.00 91.62 81 ALA A O 1
ATOM 662 N N . SER A 1 82 ? 15.569 5.441 -22.934 1.00 91.88 82 SER A N 1
ATOM 663 C CA . SER A 1 82 ? 16.802 6.086 -22.459 1.00 91.88 82 SER A CA 1
ATOM 664 C C . SER A 1 82 ? 18.040 5.548 -23.173 1.00 91.88 82 SER A C 1
ATOM 666 O O . SER A 1 82 ? 18.826 6.339 -23.695 1.00 91.88 82 SER A O 1
ATOM 668 N N . VAL A 1 83 ? 18.182 4.224 -23.287 1.00 88.88 83 VAL A N 1
ATOM 669 C CA . VAL A 1 83 ? 19.294 3.608 -24.021 1.00 88.88 83 VAL A CA 1
ATOM 670 C C . VAL A 1 83 ? 19.264 4.031 -25.489 1.00 88.88 83 VAL A C 1
ATOM 672 O O . VAL A 1 83 ? 20.284 4.471 -26.012 1.00 88.88 83 VAL A O 1
ATOM 675 N N . MET A 1 84 ? 18.104 4.003 -26.147 1.00 85.31 84 MET A N 1
ATOM 676 C CA . MET A 1 84 ? 17.988 4.442 -27.542 1.00 85.31 84 MET A CA 1
ATOM 677 C C . MET A 1 84 ? 18.329 5.919 -27.743 1.00 85.31 84 MET A C 1
ATOM 679 O O . MET A 1 84 ? 18.959 6.276 -28.738 1.00 85.31 84 MET A O 1
ATOM 683 N N . LEU A 1 85 ? 17.957 6.782 -26.801 1.00 87.31 85 LEU A N 1
ATOM 684 C CA . LEU A 1 85 ? 18.257 8.210 -26.849 1.00 87.31 85 LEU A CA 1
ATOM 685 C C . LEU A 1 85 ? 19.765 8.450 -26.684 1.00 87.31 85 LEU A C 1
ATOM 687 O O . LEU A 1 85 ? 20.361 9.169 -27.488 1.00 87.31 85 LEU A O 1
ATOM 691 N N . VAL A 1 86 ? 20.403 7.777 -25.722 1.00 87.12 86 VAL A N 1
ATOM 692 C CA . VAL A 1 86 ? 21.863 7.816 -25.539 1.00 87.12 86 VAL A CA 1
ATOM 693 C C . VAL A 1 86 ? 22.577 7.314 -26.794 1.00 87.12 86 VAL A C 1
ATOM 695 O O . VAL A 1 86 ? 23.471 7.991 -27.299 1.00 87.12 86 VAL A O 1
ATOM 698 N N . PHE A 1 87 ? 22.135 6.191 -27.364 1.00 80.00 87 PHE A N 1
ATOM 699 C CA . PHE A 1 87 ? 22.679 5.665 -28.618 1.00 80.00 87 PHE A CA 1
ATOM 700 C C . PHE A 1 87 ? 22.464 6.616 -29.801 1.00 80.00 87 PHE A C 1
ATOM 702 O O . PHE A 1 87 ? 23.333 6.730 -30.660 1.00 80.00 87 PHE A O 1
ATOM 709 N N . LYS A 1 88 ? 21.344 7.341 -29.860 1.00 81.88 88 LYS A N 1
ATOM 710 C CA . LYS A 1 88 ? 21.088 8.327 -30.919 1.00 81.88 88 LYS A CA 1
ATOM 711 C C . LYS A 1 88 ? 21.982 9.564 -30.793 1.00 81.88 88 LYS A C 1
ATOM 713 O O . LYS A 1 88 ? 22.409 10.113 -31.810 1.00 81.88 88 LYS A O 1
ATOM 718 N N . LEU A 1 89 ? 22.253 10.011 -29.568 1.00 84.88 89 LEU A N 1
ATOM 719 C CA . LEU A 1 89 ? 23.060 11.204 -29.305 1.00 84.88 89 LEU A CA 1
ATOM 720 C C . LEU A 1 89 ? 24.568 10.933 -29.402 1.00 84.88 89 LEU A C 1
ATOM 722 O O . LEU A 1 89 ? 25.281 11.730 -30.006 1.00 84.88 89 LEU A O 1
ATOM 726 N N . TRP A 1 90 ? 25.034 9.810 -28.851 1.00 82.06 90 TRP A N 1
ATOM 727 C CA . TRP A 1 90 ? 26.459 9.496 -28.664 1.00 82.06 90 TRP A CA 1
ATOM 728 C C . TRP A 1 90 ? 26.935 8.259 -29.441 1.00 82.06 90 TRP A C 1
ATOM 730 O O . TRP A 1 90 ? 28.109 7.902 -29.380 1.00 82.06 90 TRP A O 1
ATOM 740 N N . GLY A 1 91 ? 26.048 7.584 -30.176 1.00 73.44 91 GLY A N 1
ATOM 741 C CA . GLY A 1 91 ? 26.395 6.378 -30.924 1.00 73.44 91 GLY A CA 1
ATOM 742 C C . GLY A 1 91 ? 27.309 6.652 -32.130 1.00 73.44 91 GLY A C 1
ATOM 743 O O . GLY A 1 91 ? 27.165 7.682 -32.799 1.00 73.44 91 GLY A O 1
ATOM 744 N N . PRO A 1 92 ? 28.222 5.723 -32.475 1.00 68.94 92 PRO A N 1
ATOM 745 C CA . PRO A 1 92 ? 29.101 5.863 -33.635 1.00 68.94 92 PRO A CA 1
ATOM 746 C C . PRO A 1 92 ? 28.290 5.892 -34.938 1.00 68.94 92 PRO A C 1
ATOM 748 O O . PRO A 1 92 ? 27.852 4.860 -35.428 1.00 68.94 92 PRO A O 1
ATOM 751 N N . ARG A 1 93 ? 28.089 7.062 -35.552 1.00 66.94 93 ARG A N 1
ATOM 752 C CA . ARG A 1 93 ? 27.224 7.208 -36.748 1.00 66.94 93 ARG A CA 1
ATOM 753 C C . ARG A 1 93 ? 27.712 6.446 -37.994 1.00 66.94 93 ARG A C 1
ATOM 755 O O . ARG A 1 93 ? 26.946 6.239 -38.926 1.00 66.94 93 ARG A O 1
ATOM 762 N N . HIS A 1 94 ? 28.976 6.032 -38.014 1.00 62.09 94 HIS A N 1
ATOM 763 C CA . HIS A 1 94 ? 29.669 5.452 -39.169 1.00 62.09 94 HIS A CA 1
ATOM 764 C C . HIS A 1 94 ? 29.675 3.909 -39.196 1.00 62.09 94 HIS A C 1
ATOM 766 O O . HIS A 1 94 ? 29.856 3.333 -40.264 1.00 62.09 94 HIS A O 1
ATOM 772 N N . ILE A 1 95 ? 29.428 3.230 -38.067 1.00 58.00 95 ILE A N 1
ATOM 773 C CA . ILE A 1 95 ? 29.481 1.751 -37.960 1.00 58.00 95 ILE A CA 1
ATOM 774 C C . ILE A 1 95 ? 28.144 1.088 -38.368 1.00 58.00 95 ILE A C 1
ATOM 776 O O . ILE A 1 95 ? 28.075 -0.110 -38.626 1.00 58.00 95 ILE A O 1
ATOM 780 N N . PHE A 1 96 ? 27.065 1.865 -38.493 1.00 54.47 96 PHE A N 1
ATOM 781 C CA . PHE A 1 96 ? 25.693 1.344 -38.480 1.00 54.47 96 PHE A CA 1
ATOM 782 C C . PHE A 1 96 ? 24.959 1.398 -39.831 1.00 54.47 96 PHE A C 1
ATOM 784 O O . PHE A 1 96 ? 23.733 1.357 -39.867 1.00 54.47 96 PHE A O 1
ATOM 791 N N . LYS A 1 97 ? 25.672 1.404 -40.969 1.00 54.72 97 LYS A N 1
ATOM 792 C CA . LYS A 1 97 ? 25.027 1.204 -42.288 1.00 54.72 97 LYS A CA 1
ATOM 793 C C . LYS A 1 97 ? 24.275 -0.140 -42.396 1.00 54.72 97 LYS A C 1
ATOM 795 O O . LYS A 1 97 ? 23.405 -0.264 -43.249 1.00 54.72 97 LYS A O 1
ATOM 800 N N . ASN A 1 98 ? 24.561 -1.107 -41.513 1.00 57.50 98 ASN A N 1
ATOM 801 C CA . ASN A 1 98 ? 23.808 -2.356 -41.364 1.00 57.50 98 ASN A CA 1
ATOM 802 C C . ASN A 1 98 ? 22.824 -2.294 -40.181 1.00 57.50 98 ASN A C 1
ATOM 804 O O . ASN A 1 98 ? 23.223 -2.123 -39.027 1.00 57.50 98 ASN A O 1
ATOM 808 N N . SER A 1 99 ? 21.539 -2.518 -40.473 1.00 61.25 99 SER A N 1
ATOM 809 C CA . SER A 1 99 ? 20.390 -2.419 -39.553 1.00 61.25 99 SER A CA 1
ATOM 810 C C . SER A 1 99 ? 20.476 -3.304 -38.300 1.00 61.25 99 SER A C 1
ATOM 812 O O . SER A 1 99 ? 19.901 -2.970 -37.266 1.00 61.25 99 SER A O 1
ATOM 814 N N . ILE A 1 100 ? 21.236 -4.401 -38.349 1.00 68.25 100 ILE A N 1
ATOM 815 C CA . ILE A 1 100 ? 21.320 -5.403 -37.273 1.00 68.25 100 ILE A CA 1
ATOM 816 C C . ILE A 1 100 ? 21.959 -4.838 -35.992 1.00 68.25 100 ILE A C 1
ATOM 818 O O . ILE A 1 100 ? 21.589 -5.229 -34.883 1.00 68.25 100 ILE A O 1
ATOM 822 N N . TYR A 1 101 ? 22.896 -3.892 -36.105 1.00 68.00 101 TYR A N 1
ATOM 823 C CA . TYR A 1 101 ? 23.601 -3.363 -34.934 1.00 68.00 101 TYR A CA 1
ATOM 824 C C . TYR A 1 101 ? 22.736 -2.422 -34.081 1.00 68.00 101 TYR A C 1
ATOM 826 O O . TYR A 1 101 ? 22.993 -2.301 -32.884 1.00 68.00 101 TYR A O 1
ATOM 834 N N . TYR A 1 102 ? 21.668 -1.839 -34.642 1.00 67.38 102 TYR A N 1
ATOM 835 C CA . TYR A 1 102 ? 20.710 -1.014 -33.892 1.00 67.38 102 TYR A CA 1
ATOM 836 C C . TYR A 1 102 ? 19.868 -1.814 -32.894 1.00 67.38 102 TYR A C 1
ATOM 838 O O . TYR A 1 102 ? 19.407 -1.254 -31.904 1.00 67.38 102 TYR A O 1
ATOM 846 N N . ALA A 1 103 ? 19.682 -3.117 -33.119 1.00 73.06 103 ALA A N 1
ATOM 847 C CA . ALA A 1 103 ? 18.886 -3.966 -32.236 1.00 73.06 103 ALA A CA 1
ATOM 848 C C . ALA A 1 103 ? 19.691 -4.541 -31.056 1.00 73.06 103 ALA A C 1
ATOM 850 O O . ALA A 1 103 ? 19.107 -4.952 -30.057 1.00 73.06 103 ALA A O 1
ATOM 851 N N . ARG A 1 104 ? 21.031 -4.540 -31.124 1.00 79.56 104 ARG A N 1
ATOM 852 C CA . ARG A 1 104 ? 21.903 -5.108 -30.078 1.00 79.56 104 ARG A CA 1
ATOM 853 C C . ARG A 1 104 ? 21.736 -4.522 -28.665 1.00 79.56 104 ARG A C 1
ATOM 855 O O . ARG A 1 104 ? 21.871 -5.300 -27.725 1.00 79.56 104 ARG A O 1
ATOM 862 N N . PRO A 1 105 ? 21.457 -3.220 -28.458 1.00 81.62 105 PRO A N 1
ATOM 863 C CA . PRO A 1 105 ? 21.265 -2.687 -27.110 1.00 81.62 105 PRO A CA 1
ATOM 864 C C . PRO A 1 105 ? 19.864 -2.945 -26.530 1.00 81.62 105 PRO A C 1
ATOM 866 O O . PRO A 1 105 ? 19.665 -2.719 -25.337 1.00 81.62 105 PRO A O 1
ATOM 869 N N . LEU A 1 106 ? 18.902 -3.448 -27.319 1.00 84.50 106 LEU A N 1
ATOM 870 C CA . LEU A 1 106 ? 17.537 -3.703 -26.840 1.00 84.50 106 LEU A CA 1
ATOM 871 C C . LEU A 1 106 ? 17.461 -4.807 -25.773 1.00 84.50 106 LEU A C 1
ATOM 873 O O . LEU A 1 106 ? 16.868 -4.539 -24.729 1.00 84.50 106 LEU A O 1
ATOM 877 N N . PRO A 1 107 ? 18.051 -6.011 -25.949 1.00 88.69 107 PRO A N 1
ATOM 878 C CA . PRO A 1 107 ? 17.939 -7.062 -24.937 1.00 88.69 107 PRO A CA 1
ATOM 879 C C . PRO A 1 107 ? 18.518 -6.659 -23.566 1.00 88.69 107 PRO A C 1
ATOM 881 O O . PRO A 1 107 ? 17.828 -6.859 -22.563 1.00 88.69 107 PRO A O 1
ATOM 884 N N . PRO A 1 108 ? 19.707 -6.018 -23.476 1.00 89.56 108 PRO A N 1
ATOM 885 C CA . PRO A 1 108 ? 20.205 -5.484 -22.207 1.00 89.56 108 PRO A CA 1
ATOM 886 C C . PRO A 1 108 ? 19.299 -4.400 -21.604 1.00 89.56 108 PRO A C 1
ATOM 888 O O . PRO A 1 108 ? 19.050 -4.416 -20.400 1.00 89.56 108 PRO A O 1
ATOM 891 N N . ALA A 1 109 ? 18.765 -3.486 -22.423 1.00 89.19 109 ALA A N 1
ATOM 892 C CA . ALA A 1 109 ? 17.890 -2.413 -21.949 1.00 89.19 109 ALA A CA 1
ATOM 893 C C . ALA A 1 109 ? 16.565 -2.947 -21.383 1.00 89.19 109 ALA A C 1
ATOM 895 O O . ALA A 1 109 ? 16.102 -2.484 -20.339 1.00 89.19 109 ALA A O 1
ATOM 896 N N . ILE A 1 110 ? 15.968 -3.946 -22.038 1.00 91.94 110 ILE A N 1
ATOM 897 C CA . ILE A 1 110 ? 14.756 -4.613 -21.549 1.00 91.94 110 ILE A CA 1
ATOM 898 C C . ILE A 1 110 ? 15.057 -5.323 -20.225 1.00 91.94 110 ILE A C 1
ATOM 900 O O . ILE A 1 110 ? 14.334 -5.108 -19.258 1.00 91.94 110 ILE A O 1
ATOM 904 N N . SER A 1 111 ? 16.153 -6.088 -20.146 1.00 93.00 111 SER A N 1
ATOM 905 C CA . SER A 1 111 ? 16.577 -6.775 -18.915 1.00 93.00 111 SER A CA 1
ATOM 906 C C . SER A 1 111 ? 16.739 -5.809 -17.732 1.00 93.00 111 SER A C 1
ATOM 908 O O . SER A 1 111 ? 16.176 -6.034 -16.658 1.00 93.00 111 SER A O 1
ATOM 910 N N . MET A 1 112 ? 17.406 -4.667 -17.944 1.00 93.50 112 MET A N 1
ATOM 911 C CA . MET A 1 112 ? 17.503 -3.616 -16.926 1.00 93.50 112 MET A CA 1
ATOM 912 C C . MET A 1 112 ? 16.139 -3.034 -16.542 1.00 93.50 112 MET A C 1
ATOM 914 O O . MET A 1 112 ? 15.901 -2.767 -15.367 1.00 93.50 112 MET A O 1
ATOM 918 N N . GLY A 1 113 ? 15.231 -2.859 -17.504 1.00 91.44 113 GLY A N 1
ATOM 919 C CA . GLY A 1 113 ? 13.864 -2.401 -17.249 1.00 91.44 113 GLY A CA 1
ATOM 920 C C . GLY A 1 113 ? 13.075 -3.357 -16.355 1.00 91.44 113 GLY A C 1
ATOM 921 O O . GLY A 1 113 ? 12.387 -2.909 -15.440 1.00 91.44 113 GLY A O 1
ATOM 922 N N . VAL A 1 114 ? 13.225 -4.670 -16.559 1.00 93.75 114 VAL A N 1
ATOM 923 C CA . VAL A 1 114 ? 12.608 -5.699 -15.706 1.00 93.75 114 VAL A CA 1
ATOM 924 C C . VAL A 1 114 ? 13.183 -5.660 -14.287 1.00 93.75 114 VAL A C 1
ATOM 926 O O . VAL A 1 114 ? 12.426 -5.711 -13.317 1.00 93.75 114 VAL A O 1
ATOM 929 N N . ALA A 1 115 ? 14.503 -5.514 -14.146 1.00 93.94 115 ALA A N 1
ATOM 930 C CA . ALA A 1 115 ? 15.140 -5.381 -12.835 1.00 93.94 115 ALA A CA 1
ATOM 931 C C . ALA A 1 115 ? 14.671 -4.113 -12.096 1.00 93.94 115 ALA A C 1
ATOM 933 O O . ALA A 1 115 ? 14.306 -4.172 -10.921 1.00 93.94 115 ALA A O 1
ATOM 934 N N . LEU A 1 116 ? 14.610 -2.976 -12.801 1.00 91.44 116 LEU A N 1
ATOM 935 C CA . LEU A 1 116 ? 14.092 -1.714 -12.267 1.00 91.44 116 LEU A CA 1
ATOM 936 C C . LEU A 1 116 ? 12.628 -1.831 -11.848 1.00 91.44 116 LEU A C 1
ATOM 938 O O . LEU A 1 116 ? 12.274 -1.341 -10.780 1.00 91.44 116 LEU A O 1
ATOM 942 N N . TYR A 1 117 ? 11.795 -2.507 -12.642 1.00 93.12 117 TYR A N 1
ATOM 943 C CA . TYR A 1 117 ? 10.417 -2.809 -12.263 1.00 93.12 117 TYR A CA 1
ATOM 944 C C . TYR A 1 117 ? 10.367 -3.551 -10.926 1.00 93.12 117 TYR A C 1
ATOM 946 O O . TYR A 1 117 ? 9.657 -3.113 -10.022 1.00 93.12 117 TYR A O 1
ATOM 954 N N . GLY A 1 118 ? 11.158 -4.620 -10.779 1.00 91.00 118 GLY A N 1
ATOM 955 C CA . GLY A 1 118 ? 11.217 -5.397 -9.543 1.00 91.00 118 GLY A CA 1
ATOM 956 C C . GLY A 1 118 ? 11.536 -4.523 -8.330 1.00 91.00 118 GLY A C 1
ATOM 957 O O . GLY A 1 118 ? 10.814 -4.570 -7.338 1.00 91.00 118 GLY A O 1
ATOM 958 N N . ILE A 1 119 ? 12.552 -3.664 -8.432 1.00 92.50 119 ILE A N 1
ATOM 959 C CA . ILE A 1 119 ? 12.961 -2.759 -7.347 1.00 92.50 119 ILE A CA 1
ATOM 960 C C . ILE A 1 119 ? 11.875 -1.714 -7.064 1.00 92.50 119 ILE A C 1
ATOM 962 O O . ILE A 1 119 ? 11.422 -1.572 -5.932 1.00 92.50 119 ILE A O 1
ATOM 966 N N . VAL A 1 120 ? 11.423 -0.982 -8.083 1.00 90.62 120 VAL A N 1
ATOM 967 C CA . VAL A 1 120 ? 10.487 0.138 -7.912 1.00 90.62 120 VAL A CA 1
ATOM 968 C C . VAL A 1 120 ? 9.146 -0.341 -7.366 1.00 90.62 120 VAL A C 1
ATOM 970 O O . VAL A 1 120 ? 8.601 0.278 -6.452 1.00 90.62 120 VAL A O 1
ATOM 973 N N . TYR A 1 121 ? 8.620 -1.440 -7.905 1.00 90.31 121 TYR A N 1
ATOM 974 C CA . TYR A 1 121 ? 7.341 -1.992 -7.480 1.00 90.31 121 TYR A CA 1
ATOM 975 C C . TYR A 1 121 ? 7.409 -2.513 -6.039 1.00 90.31 121 TYR A C 1
ATOM 977 O O . TYR A 1 121 ? 6.595 -2.122 -5.201 1.00 90.31 121 TYR A O 1
ATOM 985 N N . THR A 1 122 ? 8.417 -3.328 -5.714 1.00 89.25 122 THR A N 1
ATOM 986 C CA . THR A 1 122 ? 8.540 -3.917 -4.370 1.00 89.25 122 THR A CA 1
ATOM 987 C C . THR A 1 122 ? 8.862 -2.869 -3.306 1.00 89.25 122 THR A C 1
ATOM 989 O O . THR A 1 122 ? 8.167 -2.809 -2.291 1.00 89.25 122 THR A O 1
ATOM 992 N N . CYS A 1 123 ? 9.841 -1.985 -3.538 1.00 90.00 123 CYS A N 1
ATOM 993 C CA . CYS A 1 123 ? 10.210 -0.943 -2.579 1.00 90.00 123 CYS A CA 1
ATOM 994 C C . CYS A 1 123 ? 9.052 0.026 -2.318 1.00 90.00 123 CYS A C 1
ATOM 996 O O . CYS A 1 123 ? 8.818 0.409 -1.171 1.00 90.00 123 CYS A O 1
ATOM 998 N N . ARG A 1 124 ? 8.289 0.408 -3.352 1.00 89.81 124 ARG A N 1
ATOM 999 C CA . ARG A 1 124 ? 7.116 1.276 -3.178 1.00 89.81 124 ARG A CA 1
ATOM 1000 C C . ARG A 1 124 ? 6.029 0.595 -2.349 1.00 89.81 124 ARG A C 1
ATOM 1002 O O . ARG A 1 124 ? 5.509 1.227 -1.429 1.00 89.81 124 ARG A O 1
ATOM 1009 N N . GLY A 1 125 ? 5.728 -0.673 -2.629 1.00 89.06 125 GLY A N 1
ATOM 1010 C CA . GLY A 1 125 ? 4.779 -1.459 -1.841 1.00 89.06 125 GLY A CA 1
ATOM 1011 C C . GLY A 1 125 ? 5.206 -1.588 -0.377 1.00 89.06 125 GLY A C 1
ATOM 1012 O O . GLY A 1 125 ? 4.406 -1.332 0.521 1.00 89.06 125 GLY A O 1
ATOM 1013 N N . MET A 1 126 ? 6.487 -1.881 -0.127 1.00 89.31 126 MET A N 1
ATOM 1014 C CA . MET A 1 126 ? 7.048 -1.947 1.227 1.00 89.31 126 MET A CA 1
ATOM 1015 C C . MET A 1 126 ? 6.937 -0.614 1.971 1.00 89.31 126 MET A C 1
ATOM 1017 O O . MET A 1 126 ? 6.516 -0.599 3.124 1.00 89.31 126 MET A O 1
ATOM 1021 N N . LEU A 1 127 ? 7.265 0.511 1.326 1.00 90.75 127 LEU A N 1
ATOM 1022 C CA . LEU A 1 127 ? 7.156 1.839 1.939 1.00 90.75 127 LEU A CA 1
ATOM 1023 C C . LEU A 1 127 ? 5.709 2.203 2.282 1.00 90.75 127 LEU A C 1
ATOM 1025 O O . LEU A 1 127 ? 5.458 2.780 3.339 1.00 90.75 127 LEU A O 1
ATOM 1029 N N . MET A 1 128 ? 4.757 1.876 1.403 1.00 91.44 128 MET A N 1
ATOM 1030 C CA . MET A 1 128 ? 3.334 2.094 1.668 1.00 91.44 128 MET A CA 1
ATOM 1031 C C . MET A 1 128 ? 2.858 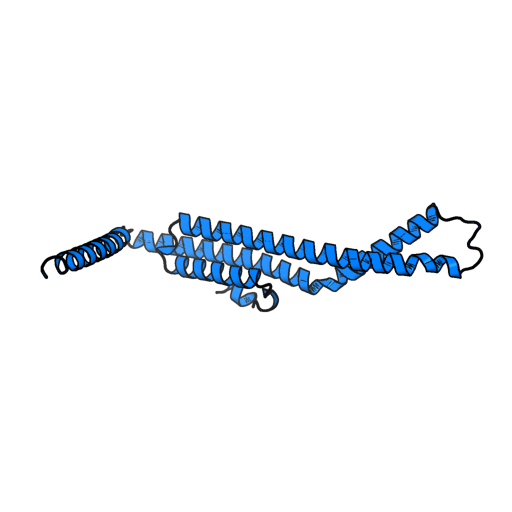1.256 2.854 1.00 91.44 128 MET A C 1
ATOM 1033 O O . MET A 1 128 ? 2.264 1.810 3.775 1.00 91.44 128 MET A O 1
ATOM 1037 N N . ARG A 1 129 ? 3.173 -0.045 2.868 1.00 91.12 129 ARG A N 1
ATOM 1038 C CA . ARG A 1 129 ? 2.813 -0.946 3.969 1.00 91.12 129 ARG A CA 1
ATOM 1039 C C . ARG A 1 129 ? 3.417 -0.481 5.293 1.00 91.12 129 ARG A C 1
ATOM 1041 O O . ARG A 1 129 ? 2.695 -0.373 6.275 1.00 91.12 129 ARG A O 1
ATOM 1048 N N . ASN A 1 130 ? 4.703 -0.125 5.303 1.00 91.69 130 ASN A N 1
ATOM 1049 C CA . ASN A 1 130 ? 5.383 0.339 6.512 1.00 91.69 130 ASN A CA 1
ATOM 1050 C C . ASN A 1 130 ? 4.728 1.604 7.089 1.00 91.69 130 ASN A C 1
ATOM 1052 O O . ASN A 1 130 ? 4.462 1.668 8.280 1.00 91.69 130 ASN A O 1
ATOM 1056 N N . ARG A 1 131 ? 4.379 2.579 6.236 1.00 92.75 131 ARG A N 1
ATOM 1057 C CA . ARG A 1 131 ? 3.668 3.793 6.673 1.00 92.75 131 ARG A CA 1
ATOM 1058 C C . ARG A 1 131 ? 2.306 3.498 7.296 1.00 92.75 131 ARG A C 1
ATOM 1060 O O . ARG A 1 131 ? 1.922 4.189 8.233 1.00 92.75 131 ARG A O 1
ATOM 1067 N N . ILE A 1 132 ? 1.572 2.517 6.767 1.00 92.38 132 ILE A N 1
ATOM 1068 C CA . ILE A 1 132 ? 0.280 2.112 7.336 1.00 92.38 132 ILE A CA 1
ATOM 1069 C C . ILE A 1 132 ? 0.499 1.451 8.698 1.00 92.38 132 ILE A C 1
ATOM 1071 O O . ILE A 1 132 ? -0.169 1.832 9.650 1.00 92.38 132 ILE A O 1
ATOM 1075 N N . CYS A 1 133 ? 1.467 0.538 8.815 1.00 91.00 133 CYS A N 1
ATOM 1076 C CA . CYS A 1 133 ? 1.786 -0.110 10.088 1.00 91.00 133 CYS A CA 1
ATOM 1077 C C . CYS A 1 133 ? 2.185 0.902 11.171 1.00 91.00 133 CYS A C 1
ATOM 1079 O O . CYS A 1 133 ? 1.613 0.864 12.252 1.00 91.00 133 CYS A O 1
ATOM 1081 N N . THR A 1 134 ? 3.092 1.842 10.878 1.00 91.88 134 THR A N 1
ATOM 1082 C CA . THR A 1 134 ? 3.494 2.879 11.848 1.00 91.88 134 THR A CA 1
ATOM 1083 C C . THR A 1 134 ? 2.302 3.723 12.299 1.00 91.88 134 THR A C 1
ATOM 1085 O O . THR A 1 134 ? 2.113 3.943 13.486 1.00 91.88 134 THR A O 1
ATOM 1088 N N . MET A 1 135 ? 1.441 4.137 11.364 1.00 92.69 135 MET A N 1
ATOM 1089 C CA . MET A 1 135 ? 0.233 4.898 11.693 1.00 92.69 135 MET A CA 1
ATOM 1090 C C . MET A 1 135 ? -0.735 4.104 12.587 1.00 92.69 135 MET A C 1
ATOM 1092 O O . MET A 1 135 ? -1.354 4.669 13.484 1.00 92.69 135 MET A O 1
ATOM 1096 N N . MET A 1 136 ? -0.871 2.796 12.361 1.00 91.56 136 MET A N 1
ATOM 1097 C CA . MET A 1 136 ? -1.701 1.938 13.207 1.00 91.56 136 MET A CA 1
ATOM 1098 C C . MET A 1 136 ? -1.110 1.749 14.607 1.00 91.56 136 MET A C 1
ATOM 1100 O O . MET A 1 136 ? -1.864 1.749 15.578 1.00 91.56 136 MET A O 1
ATOM 1104 N N . GLU A 1 137 ? 0.215 1.636 14.722 1.00 91.00 137 GLU A N 1
ATOM 1105 C CA . GLU A 1 137 ? 0.922 1.597 16.009 1.00 91.00 137 GLU A C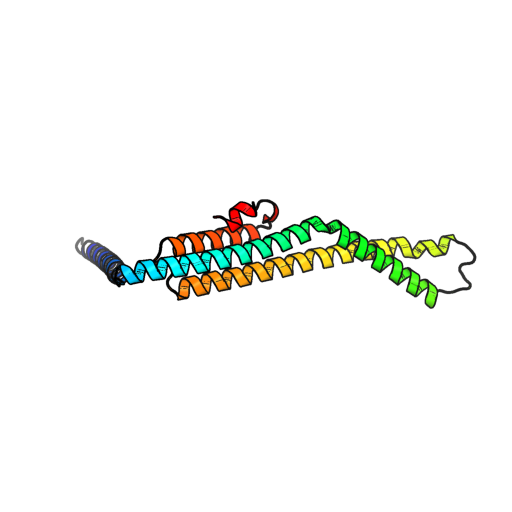A 1
ATOM 1106 C C . GLU A 1 137 ? 0.718 2.907 16.793 1.00 91.00 137 GLU A C 1
ATOM 1108 O O . GLU A 1 137 ? 0.429 2.863 17.992 1.00 91.00 137 GLU A O 1
ATOM 1113 N N . ASP A 1 138 ? 0.754 4.060 16.116 1.00 91.75 138 ASP A N 1
ATOM 1114 C CA . ASP A 1 138 ? 0.447 5.365 16.719 1.00 91.75 138 ASP A CA 1
ATOM 1115 C C . ASP A 1 138 ? -1.010 5.435 17.220 1.00 91.75 138 ASP A C 1
ATOM 1117 O O . ASP A 1 138 ? -1.275 5.920 18.323 1.00 91.75 138 ASP A O 1
ATOM 1121 N N . TYR A 1 139 ? -1.974 4.911 16.451 1.00 91.19 139 TYR A N 1
ATOM 1122 C CA . TYR A 1 139 ? -3.376 4.835 16.884 1.00 91.19 139 TYR A CA 1
ATOM 1123 C C . TYR A 1 139 ? -3.576 3.914 18.083 1.00 91.19 139 TYR A C 1
ATOM 1125 O O . TYR A 1 139 ? -4.306 4.270 19.011 1.00 91.19 139 TYR A O 1
ATOM 1133 N N . GLU A 1 140 ? -2.920 2.753 18.099 1.00 90.38 140 GLU A N 1
ATOM 1134 C CA . GLU A 1 140 ? -2.954 1.842 19.242 1.00 90.38 140 GLU A CA 1
ATOM 1135 C C . GLU A 1 140 ? -2.377 2.512 20.499 1.00 90.38 140 GLU A C 1
ATOM 1137 O O . GLU A 1 140 ? -2.943 2.383 21.590 1.00 90.38 140 GLU A O 1
ATOM 1142 N N . TYR A 1 141 ? -1.278 3.258 20.351 1.00 91.06 141 TYR A N 1
ATOM 1143 C CA . TYR A 1 141 ? -0.662 4.006 21.442 1.00 91.06 141 TYR A CA 1
ATOM 1144 C C . TYR A 1 141 ? -1.599 5.082 22.009 1.00 91.06 141 TYR A C 1
ATOM 1146 O O . TYR A 1 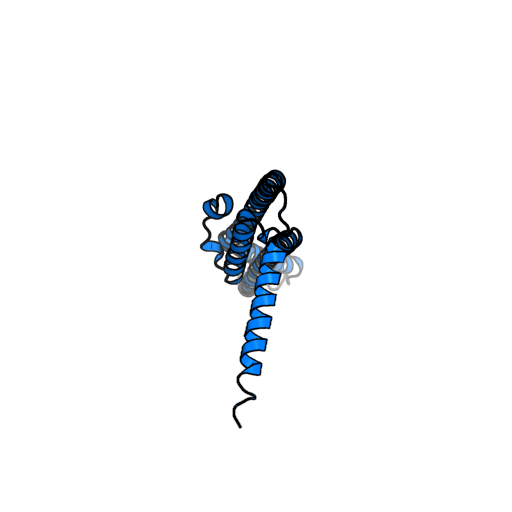141 ? -1.819 5.122 23.222 1.00 91.06 141 TYR A O 1
ATOM 1154 N N . GLU A 1 142 ? -2.207 5.912 21.157 1.00 86.94 142 GLU A N 1
ATOM 1155 C CA . GLU A 1 142 ? -3.125 6.967 21.607 1.00 86.94 142 GLU A CA 1
ATOM 1156 C C . GLU A 1 142 ? -4.395 6.394 22.261 1.00 86.94 142 GLU A C 1
ATOM 1158 O O . GLU A 1 142 ? -4.830 6.886 23.303 1.00 86.94 142 GLU A O 1
ATOM 1163 N N . LEU A 1 143 ? -4.950 5.291 21.742 1.00 87.38 143 LEU A N 1
ATOM 1164 C CA . LEU A 1 143 ? -6.095 4.606 22.362 1.00 87.38 143 LEU A CA 1
ATOM 1165 C C . LEU A 1 143 ? -5.763 4.051 23.753 1.00 87.38 143 LEU A C 1
ATOM 1167 O O . LEU A 1 143 ? -6.569 4.144 24.685 1.00 87.38 143 LEU A O 1
ATOM 1171 N N . LYS A 1 144 ? -4.564 3.484 23.923 1.00 88.31 144 LYS A N 1
ATOM 1172 C CA . LYS A 1 144 ? -4.083 3.027 25.233 1.00 88.31 144 LYS A CA 1
ATOM 1173 C C . LYS A 1 144 ? -3.879 4.199 26.188 1.00 88.31 144 LYS A C 1
ATOM 1175 O O . LYS A 1 144 ? -4.251 4.087 27.353 1.00 88.31 144 LYS A O 1
ATOM 1180 N N . ARG A 1 145 ? -3.356 5.323 25.693 1.00 88.50 145 ARG A N 1
ATOM 1181 C CA . ARG A 1 145 ? -3.115 6.544 26.471 1.00 88.50 145 ARG A CA 1
ATOM 1182 C C . ARG A 1 145 ? -4.400 7.156 27.030 1.00 88.50 145 ARG A C 1
ATOM 1184 O O . ARG A 1 145 ? -4.402 7.585 28.180 1.00 88.50 145 ARG A O 1
ATOM 1191 N N . ILE A 1 146 ? -5.488 7.168 26.260 1.00 84.75 146 ILE A N 1
ATOM 1192 C CA . ILE A 1 146 ? -6.795 7.658 26.737 1.00 84.75 146 ILE A CA 1
ATOM 1193 C C . ILE A 1 146 ? -7.543 6.637 27.611 1.00 84.75 146 ILE A C 1
ATOM 1195 O O . ILE A 1 146 ? -8.686 6.874 27.984 1.00 84.75 146 ILE A O 1
ATOM 1199 N N . ASN A 1 147 ? -6.925 5.498 27.942 1.00 83.88 147 ASN A N 1
ATOM 1200 C CA . ASN A 1 147 ? -7.546 4.382 28.657 1.00 83.88 147 ASN A CA 1
ATOM 1201 C C . ASN A 1 147 ? -8.816 3.836 27.974 1.00 83.88 147 ASN A C 1
ATOM 1203 O O . ASN A 1 147 ? -9.745 3.385 28.646 1.00 83.88 147 ASN A O 1
ATOM 1207 N N . ALA A 1 148 ? -8.848 3.808 26.634 1.00 78.44 148 ALA A N 1
ATOM 1208 C CA . ALA A 1 148 ? -9.993 3.301 25.868 1.00 78.44 148 ALA A CA 1
ATOM 1209 C C . ALA A 1 148 ? -10.352 1.843 26.224 1.00 78.44 148 ALA A C 1
ATOM 1211 O O . ALA A 1 148 ? -11.502 1.436 26.107 1.00 78.44 148 ALA A O 1
ATOM 1212 N N . HIS A 1 149 ? -9.392 1.069 26.740 1.00 81.62 149 HIS A N 1
ATOM 1213 C CA . HIS A 1 149 ? -9.584 -0.302 27.221 1.00 81.62 149 HIS A CA 1
ATOM 1214 C C . HIS A 1 149 ? -10.556 -0.437 28.412 1.00 81.62 149 HIS A C 1
ATOM 1216 O O . HIS A 1 149 ? -10.925 -1.551 28.775 1.00 81.62 149 HIS A O 1
ATOM 1222 N N . HIS A 1 150 ? -10.976 0.667 29.036 1.00 80.62 150 HIS A N 1
ATOM 1223 C CA . HIS A 1 150 ? -12.036 0.672 30.049 1.00 80.62 150 HIS A CA 1
ATOM 1224 C C . HIS A 1 150 ? -13.455 0.685 29.457 1.00 80.62 150 HIS A C 1
ATOM 1226 O O . HIS A 1 150 ? -14.425 0.626 30.214 1.00 80.62 150 HIS A O 1
ATOM 1232 N N . CYS A 1 151 ? -13.576 0.755 28.130 1.00 83.25 151 CYS A N 1
ATOM 1233 C CA . CYS A 1 151 ? -14.827 0.810 27.389 1.00 83.25 151 CYS A CA 1
ATOM 1234 C C . CYS A 1 151 ? -14.892 -0.327 26.359 1.00 83.25 151 CYS A C 1
ATOM 1236 O O . CYS A 1 151 ? -13.870 -0.689 25.773 1.00 83.25 151 CYS A O 1
ATOM 1238 N N . GLU A 1 152 ? -16.078 -0.885 26.111 1.00 85.31 152 GLU A N 1
ATOM 1239 C CA . GLU A 1 152 ? -16.251 -1.998 25.166 1.00 85.31 152 GLU A CA 1
ATOM 1240 C C . GLU A 1 152 ? -15.871 -1.584 23.734 1.00 85.31 152 GLU A C 1
ATOM 1242 O O . GLU A 1 152 ? -15.153 -2.302 23.034 1.00 85.31 152 GLU A O 1
ATOM 1247 N N . GLU A 1 153 ? -16.241 -0.369 23.331 1.00 85.25 153 GLU A N 1
ATOM 1248 C CA . GLU A 1 153 ? -15.887 0.216 22.035 1.00 85.25 153 GLU A CA 1
ATOM 1249 C C . GLU A 1 153 ? -14.366 0.349 21.867 1.00 85.25 153 GLU A C 1
ATOM 1251 O O . GLU A 1 153 ? -13.816 0.054 20.808 1.00 85.25 153 GLU A O 1
ATOM 1256 N N . GLY A 1 154 ? -13.654 0.724 22.931 1.00 83.56 154 GLY A N 1
ATOM 1257 C CA . GLY A 1 154 ? -12.199 0.838 22.889 1.00 83.56 154 GLY A CA 1
ATOM 1258 C C . GLY A 1 154 ? -11.497 -0.518 22.814 1.00 83.56 154 GLY A C 1
ATOM 1259 O O . GLY A 1 154 ? -10.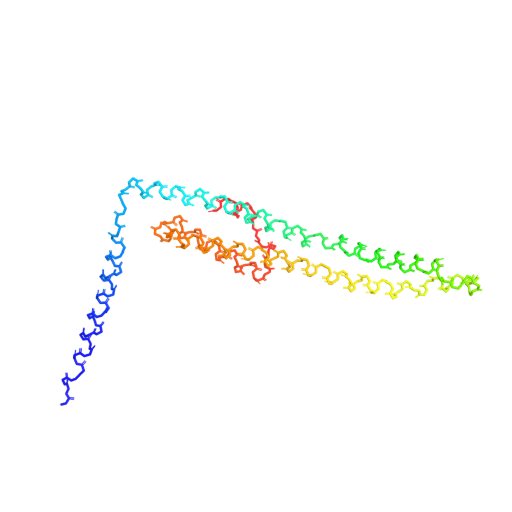518 -0.663 22.082 1.00 83.56 154 GLY A O 1
ATOM 1260 N N . VAL A 1 155 ? -12.012 -1.538 23.511 1.00 87.94 155 VAL A N 1
ATOM 1261 C CA . VAL A 1 155 ? -11.492 -2.914 23.421 1.00 87.94 155 VAL A CA 1
ATOM 1262 C C . VAL A 1 155 ? -11.713 -3.491 22.022 1.00 87.94 155 VAL A C 1
ATOM 1264 O O . VAL A 1 155 ? -10.780 -4.040 21.433 1.00 87.94 155 VAL A O 1
ATOM 1267 N N . THR A 1 156 ? -12.913 -3.333 21.459 1.00 88.62 156 THR A N 1
ATOM 1268 C CA . THR A 1 156 ? -13.224 -3.816 20.102 1.00 88.62 156 THR A CA 1
ATOM 1269 C C . THR A 1 156 ? -12.379 -3.111 19.042 1.00 88.62 156 THR A C 1
ATOM 1271 O O . THR A 1 156 ? -11.888 -3.754 18.115 1.00 88.62 156 THR A O 1
ATOM 1274 N N . GLN A 1 157 ? -12.128 -1.809 19.190 1.00 87.75 157 GLN A N 1
ATOM 1275 C CA . GLN A 1 157 ? -11.257 -1.058 18.289 1.00 87.75 157 GLN A CA 1
ATOM 1276 C C . GLN A 1 157 ? -9.783 -1.461 18.386 1.00 87.75 157 GLN A C 1
ATOM 1278 O O . GLN A 1 157 ? -9.133 -1.609 17.351 1.00 87.75 157 GLN A O 1
ATOM 1283 N N . LEU A 1 158 ? -9.255 -1.682 19.592 1.00 90.06 158 LEU A N 1
ATOM 1284 C CA . LEU A 1 158 ? -7.889 -2.182 19.778 1.00 90.06 158 LEU A CA 1
ATOM 1285 C C . LEU A 1 158 ? -7.718 -3.578 19.163 1.00 90.06 158 LEU A C 1
ATOM 1287 O O . LEU A 1 158 ? -6.746 -3.816 18.447 1.00 90.06 158 LEU A O 1
ATOM 1291 N N . ALA A 1 159 ? -8.685 -4.474 19.376 1.00 88.88 159 ALA A N 1
ATOM 1292 C CA . ALA A 1 159 ? -8.683 -5.803 18.767 1.00 88.88 159 ALA A CA 1
ATOM 1293 C C . ALA A 1 159 ? -8.735 -5.730 17.231 1.00 88.88 159 ALA A C 1
ATOM 1295 O O . ALA A 1 159 ? -8.011 -6.453 16.544 1.00 88.88 159 ALA A O 1
ATOM 1296 N N . TRP A 1 160 ? -9.545 -4.818 16.686 1.00 91.56 160 TRP A N 1
ATOM 1297 C CA . TRP A 1 160 ? -9.617 -4.572 15.248 1.00 91.56 160 TRP A CA 1
ATOM 1298 C C . TRP A 1 160 ? -8.282 -4.070 14.679 1.00 91.56 160 TRP A C 1
ATOM 1300 O O . TRP A 1 160 ? -7.809 -4.606 13.677 1.00 91.56 160 TRP A O 1
ATOM 1310 N N . LEU A 1 161 ? -7.631 -3.099 15.333 1.00 91.12 161 LEU A N 1
ATOM 1311 C CA . LEU A 1 161 ? -6.324 -2.588 14.905 1.00 91.12 161 LEU A CA 1
ATOM 1312 C C . LEU A 1 161 ? -5.257 -3.687 14.914 1.00 91.12 161 LEU A C 1
ATOM 1314 O O . LEU A 1 161 ? -4.494 -3.801 13.953 1.00 91.12 161 LEU A O 1
ATOM 1318 N N . GLN A 1 162 ? -5.225 -4.526 15.952 1.00 89.88 162 GLN A N 1
ATOM 1319 C CA . GLN A 1 162 ? -4.283 -5.644 16.034 1.00 89.88 162 GLN A CA 1
ATOM 1320 C C . GLN A 1 162 ? -4.517 -6.657 14.910 1.00 89.88 162 GLN A C 1
ATOM 1322 O O . GLN A 1 162 ? -3.580 -7.003 14.191 1.00 89.88 162 GLN A O 1
ATOM 1327 N N . PHE A 1 163 ? -5.775 -7.045 14.676 1.00 89.94 163 PHE A N 1
ATOM 1328 C CA . PHE A 1 163 ? -6.131 -7.952 13.586 1.00 89.94 163 PHE A CA 1
ATOM 1329 C C . PHE A 1 163 ? -5.690 -7.415 12.217 1.00 89.94 163 PHE A C 1
ATOM 1331 O O . PHE A 1 163 ? -5.046 -8.125 11.442 1.00 89.94 163 PHE A O 1
ATOM 1338 N N . VAL A 1 164 ? -6.004 -6.151 11.915 1.00 89.75 164 VAL A N 1
ATOM 1339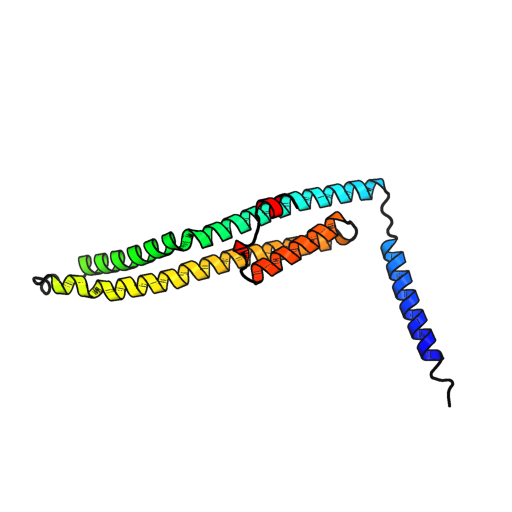 C CA . VAL A 1 164 ? -5.642 -5.532 10.633 1.00 89.75 164 VAL A CA 1
ATOM 1340 C C . VAL A 1 164 ? -4.120 -5.419 10.488 1.00 89.75 164 VAL A C 1
ATOM 1342 O O . VAL A 1 164 ? -3.586 -5.689 9.410 1.00 89.75 164 VAL A O 1
ATOM 1345 N N . THR A 1 165 ? -3.407 -5.094 11.569 1.00 89.81 165 THR A N 1
ATOM 1346 C CA . THR A 1 165 ? -1.939 -4.999 11.572 1.00 89.81 165 THR A CA 1
ATOM 1347 C C . THR A 1 165 ? -1.299 -6.352 11.272 1.00 89.81 165 THR A C 1
ATOM 1349 O O . THR A 1 165 ? -0.379 -6.431 10.454 1.00 89.81 165 THR A O 1
ATOM 1352 N N . ASP A 1 166 ? -1.803 -7.431 11.869 1.00 89.44 166 ASP A N 1
ATOM 1353 C CA . ASP A 1 166 ? -1.284 -8.780 11.636 1.00 89.44 166 ASP A CA 1
ATOM 1354 C C . ASP A 1 166 ? -1.502 -9.233 10.190 1.00 89.44 166 ASP A C 1
ATOM 1356 O O . ASP A 1 166 ? -0.585 -9.754 9.550 1.00 89.44 166 ASP A O 1
ATOM 1360 N N . GLN A 1 167 ? -2.684 -8.970 9.632 1.00 87.56 167 GLN A N 1
ATOM 1361 C CA . GLN A 1 167 ? -2.980 -9.272 8.230 1.00 87.56 167 GLN A CA 1
ATOM 1362 C C . GLN A 1 167 ? -2.101 -8.460 7.258 1.00 87.56 167 GLN A C 1
ATOM 1364 O O . GLN A 1 167 ? -1.628 -8.998 6.251 1.00 87.56 167 GLN A O 1
ATOM 1369 N N . LEU A 1 168 ? -1.815 -7.189 7.569 1.00 87.00 168 LEU A N 1
ATOM 1370 C CA . LEU A 1 168 ? -0.890 -6.357 6.789 1.00 87.00 168 LEU A CA 1
ATOM 1371 C C . LEU A 1 168 ? 0.547 -6.883 6.852 1.00 87.00 168 LEU A C 1
ATOM 1373 O O . LEU A 1 168 ? 1.214 -6.963 5.818 1.00 87.00 168 LEU A O 1
ATOM 1377 N N . LYS A 1 169 ? 1.022 -7.292 8.034 1.00 86.75 169 LYS A N 1
ATOM 1378 C CA . LYS A 1 169 ? 2.353 -7.902 8.209 1.00 86.75 169 LYS A CA 1
ATOM 1379 C C . LYS A 1 169 ? 2.493 -9.205 7.418 1.00 86.75 169 LYS A C 1
ATOM 1381 O O . LYS A 1 169 ? 3.556 -9.464 6.859 1.00 86.75 169 LYS A O 1
ATOM 1386 N N . GLN A 1 170 ? 1.416 -9.982 7.307 1.00 85.50 170 GLN A N 1
ATOM 1387 C CA . GLN A 1 170 ? 1.357 -11.203 6.495 1.00 85.50 170 GLN A CA 1
ATOM 1388 C C . GLN A 1 170 ? 1.267 -10.938 4.980 1.00 85.50 170 GLN A C 1
ATOM 1390 O O . GLN A 1 170 ? 1.392 -11.873 4.192 1.00 85.50 170 GLN A O 1
ATOM 1395 N N . GLY A 1 171 ? 1.057 -9.688 4.548 1.00 79.81 171 GLY A N 1
ATOM 1396 C CA . GLY A 1 171 ? 0.877 -9.346 3.134 1.00 79.81 171 GLY A CA 1
ATOM 1397 C C . GLY A 1 171 ? -0.396 -9.942 2.527 1.00 79.81 171 GLY A C 1
ATOM 1398 O O . GLY A 1 171 ? -0.425 -10.287 1.345 1.00 79.81 171 GLY A O 1
ATOM 1399 N N . ALA A 1 172 ? -1.434 -10.120 3.346 1.00 80.00 172 ALA A N 1
ATOM 1400 C CA . ALA A 1 172 ? -2.706 -10.707 2.944 1.00 80.00 172 ALA A CA 1
ATOM 1401 C C . ALA A 1 172 ? -3.738 -9.639 2.534 1.00 80.00 172 ALA A C 1
ATOM 1403 O O . ALA A 1 172 ? -4.937 -9.833 2.731 1.00 80.00 172 ALA A O 1
ATOM 1404 N N . GLU A 1 173 ? -3.304 -8.510 1.957 1.00 78.94 173 GLU A N 1
ATOM 1405 C CA . GLU A 1 173 ? -4.192 -7.357 1.727 1.00 78.94 173 GLU A CA 1
ATOM 1406 C C . GLU A 1 173 ? -5.343 -7.656 0.765 1.00 78.94 173 GLU A C 1
ATOM 1408 O O . GLU A 1 173 ? -6.432 -7.105 0.898 1.00 78.94 173 GLU A O 1
ATOM 1413 N N . TYR A 1 174 ? -5.129 -8.577 -0.171 1.00 74.94 174 TYR A N 1
ATOM 1414 C CA . TYR A 1 174 ? -6.139 -9.031 -1.127 1.00 74.94 174 TYR A CA 1
ATOM 1415 C C . TYR A 1 174 ? -7.337 -9.745 -0.479 1.00 74.94 174 TYR A C 1
ATOM 1417 O O . TYR A 1 174 ? -8.349 -9.953 -1.143 1.00 74.94 174 TYR A O 1
ATOM 1425 N N . ARG A 1 175 ? -7.230 -10.166 0.789 1.00 78.56 175 ARG A N 1
ATOM 1426 C CA . ARG A 1 175 ? -8.305 -10.866 1.517 1.00 78.56 175 ARG A CA 1
ATOM 1427 C C . ARG A 1 175 ? -9.268 -9.919 2.219 1.00 78.56 175 ARG A C 1
ATOM 1429 O O . ARG A 1 175 ? -10.286 -10.368 2.743 1.00 78.56 175 ARG A O 1
ATOM 1436 N N . PHE A 1 176 ? -8.938 -8.635 2.274 1.00 81.94 176 PHE A N 1
ATOM 1437 C CA . PHE A 1 176 ? -9.753 -7.659 2.964 1.00 81.94 176 PHE A CA 1
ATOM 1438 C C . PHE A 1 176 ? -11.023 -7.330 2.181 1.00 81.94 176 PHE A C 1
ATOM 1440 O O . PHE A 1 176 ? -10.985 -6.969 1.007 1.00 81.94 176 PHE A O 1
ATOM 1447 N N . ASP A 1 177 ? -12.159 -7.400 2.871 1.00 80.88 177 ASP A N 1
ATOM 1448 C CA . ASP A 1 177 ? -13.416 -6.831 2.400 1.00 80.88 177 ASP A CA 1
ATOM 1449 C C . ASP A 1 177 ? -13.487 -5.371 2.867 1.00 80.88 177 ASP A C 1
ATOM 1451 O O . ASP A 1 177 ? -13.748 -5.091 4.040 1.00 80.88 177 ASP A O 1
ATOM 1455 N N . PHE A 1 178 ? -13.218 -4.431 1.954 1.00 80.25 178 PHE A N 1
ATOM 1456 C CA . PHE A 1 178 ? -13.160 -2.997 2.266 1.00 80.25 178 PHE A CA 1
ATOM 1457 C C . PHE A 1 178 ? -14.459 -2.457 2.860 1.00 80.25 178 PHE A C 1
ATOM 1459 O O . PHE A 1 178 ? -14.420 -1.528 3.665 1.00 80.25 178 PHE A O 1
ATOM 1466 N N . LYS A 1 179 ? -15.607 -3.046 2.504 1.00 81.12 179 LYS A N 1
ATOM 1467 C CA . LYS A 1 179 ? -16.892 -2.639 3.070 1.00 81.12 179 LYS A CA 1
ATOM 1468 C C . LYS A 1 179 ? -16.954 -3.006 4.551 1.00 81.12 179 LYS A C 1
ATOM 1470 O O . LYS A 1 179 ? -17.265 -2.158 5.381 1.00 81.12 179 LYS A O 1
ATOM 1475 N N . LYS A 1 180 ? -16.534 -4.226 4.895 1.00 80.88 180 LYS A N 1
ATOM 1476 C CA . LYS A 1 180 ? -16.437 -4.672 6.293 1.00 80.88 180 LYS A CA 1
ATOM 1477 C C . LYS A 1 180 ? -15.379 -3.908 7.084 1.00 80.88 180 LYS A C 1
ATOM 1479 O O . LYS A 1 180 ? -15.596 -3.660 8.258 1.00 80.88 180 LYS A O 1
ATOM 1484 N N . LEU A 1 181 ? -14.270 -3.489 6.470 1.00 80.06 181 LEU A N 1
ATOM 1485 C CA . LEU A 1 181 ? -13.281 -2.642 7.155 1.00 80.06 181 LEU A CA 1
ATOM 1486 C C . LEU A 1 181 ? -13.821 -1.260 7.538 1.00 80.06 181 LEU A C 1
ATOM 1488 O O . LEU A 1 181 ? -13.350 -0.692 8.518 1.00 80.06 181 LEU A O 1
ATOM 1492 N N . ARG A 1 182 ? -14.761 -0.711 6.762 1.00 79.94 182 ARG A N 1
ATOM 1493 C CA . ARG A 1 182 ? -15.358 0.606 7.028 1.00 79.94 182 ARG A CA 1
ATOM 1494 C C . ARG A 1 182 ? -16.553 0.544 7.981 1.00 79.94 182 ARG A C 1
ATOM 1496 O O . ARG A 1 182 ? -16.799 1.523 8.678 1.00 79.94 182 ARG A O 1
ATOM 1503 N N . GLU A 1 183 ? -17.304 -0.558 7.962 1.00 75.38 183 GLU A N 1
ATOM 1504 C CA . GLU A 1 183 ? -18.594 -0.697 8.660 1.00 75.38 183 GLU A CA 1
ATOM 1505 C C . GLU A 1 183 ? -18.539 -1.530 9.957 1.00 75.38 183 GLU A C 1
ATOM 1507 O O . GLU A 1 183 ? -19.472 -1.433 10.753 1.00 75.38 183 GLU A O 1
ATOM 1512 N N . ALA A 1 184 ? -17.498 -2.347 10.170 1.00 57.25 184 ALA A N 1
ATOM 1513 C CA . ALA A 1 184 ? -17.284 -3.095 11.422 1.00 57.25 184 ALA A CA 1
ATOM 1514 C C . ALA A 1 184 ? -16.792 -2.176 12.535 1.00 57.25 184 ALA A C 1
ATOM 1516 O O . ALA A 1 184 ? -17.068 -2.455 13.726 1.00 57.25 184 ALA A O 1
#

Sequence (184 aa):
MYIIGLASGVYLFLSLFFFLVGFCLRFAVRMPSDQRQEFSQYVSEIGRVQRLHVADRIEVLARHQSCAWHYFLGCVAFSTASVMLVFKLWGPRHIFKNSIYYARPLPPAISMGVALYGIVYTCRGMLMRNRICTMMEDYEYELKRINAHHCEEGVTQLAWLQFVTDQLKQGAEYRFDFKKLREA

Secondary structure (DSSP, 8-state):
--SHHHHHHHHHHHHHHHHHHHHHHHTT----HHHHHHHHHHHHHHHHHHHHHHHHHHHHHHHHHHTHHHHHHHHHHHHHHHHHHHHHHHS-TTT-SSGGGGTTTHHHHHHHHHHHHHHHHHHHHHHHHHHHHHHHHHHHHHHHHTTGGGSHHHHHHHHHHHHHHHHHHTT-GGG--HHHHHH-

Foldseek 3Di:
DPPVVVVVVVVVVVVVVCVVVVVVVVLPPDDDPVVLVVVQVVLLVVLLVVLLVLLVLLVVLVVLVVVLVVLLCVLLVVLQVVVLVCCVVPNDPPPPPDPVVSCVCNVVSNVRSNVSSVCVSVVVSVVSLVVSLVVLVVVLVVLVVVVVVSYPSSVVSNVLSVVVNVCSVVVVSVPDDSVVSNVD

Organism: NCBI:txid429131